Protein AF-A0A6A6CPH9-F1 (afdb_monomer_lite)

Sequence (268 aa):
MATCDICGQQVRHRSLKGHQTSQACKAAAERQYSPATESVEQCQVQVAHAVFDDYVSISAKLHDILDCVQLSGWLFATIQPWGRGQQSVDEWLFRRPAVQSYDIRKLKDLVFQALRKAASYPYSGWDQSLFDAIIVLAMSITFVDGWILTAAHQDVILRLACAHLCTRASTREEWIGRTPCDAFSHVIFKTVKESERWKCEQIMHQGIVMLRSSTYDYLAKLSKDFSETPSRSAIYHHANTLRAEEFAADYGYHVIRISEIAGSVDGS

Organism: NCBI:txid1080233

Radius of gyration: 27.19 Å; chains: 1; bounding box: 61×36×83 Å

Secondary structure (DSSP, 8-state):
-EE-TTT--EE-GGGHHHHHHSHHHHHHHHHH-S---TTTHHHHHHHHHHHHHHHHHHHHHHHHHHHHHHHHHHHHHHH-TTTTTPPPHHHHHTSPPPPPPHHHHHHHHHHHHHHHHHHHSTTGGG-HHHHHHHHHHHHHHHHHH-HHHHHTTHHHHHHHHHHHHHHHT--HHHHHHSPPPHHHHHHHHHHS-HHHHHHHHHHHHHHHHHHHHHHHHHHHTT-SSTTSPPPHHHHHHHHHH--HHHHHHHHHHHHHHHHHHHHPPPP-

Structure (mmCIF, N/CA/C/O backbone):
data_AF-A0A6A6CPH9-F1
#
_entry.id   AF-A0A6A6CPH9-F1
#
loop_
_atom_site.group_PDB
_atom_site.id
_atom_site.type_symbol
_atom_site.label_atom_id
_atom_site.label_alt_id
_atom_site.label_comp_id
_atom_site.label_asym_id
_atom_site.label_entity_id
_atom_site.label_seq_id
_atom_site.pdbx_PDB_ins_code
_atom_site.Cartn_x
_atom_site.Cartn_y
_atom_site.Cartn_z
_atom_site.occupancy
_atom_site.B_iso_or_equiv
_atom_site.auth_seq_id
_atom_site.auth_comp_id
_atom_site.auth_asym_id
_atom_site.auth_atom_id
_atom_site.pdbx_PDB_model_num
ATOM 1 N N . MET A 1 1 ? -32.414 -19.341 -59.813 1.00 62.97 1 MET A N 1
ATOM 2 C CA . MET A 1 1 ? -32.431 -18.296 -58.762 1.00 62.97 1 MET A CA 1
ATOM 3 C C . MET A 1 1 ? -31.345 -17.304 -59.148 1.00 62.97 1 MET A C 1
ATOM 5 O O . MET A 1 1 ? -30.335 -17.761 -59.660 1.00 62.97 1 MET A O 1
ATOM 9 N N . ALA A 1 2 ? -31.564 -16.003 -58.984 1.00 72.06 2 ALA A N 1
ATOM 10 C CA . ALA A 1 2 ? -30.584 -14.957 -59.272 1.00 72.06 2 ALA A CA 1
ATOM 11 C C . ALA A 1 2 ? -30.073 -14.370 -57.959 1.00 72.06 2 ALA A C 1
ATOM 13 O O . ALA A 1 2 ? -30.877 -14.096 -57.071 1.00 72.06 2 ALA A O 1
ATOM 14 N N . THR A 1 3 ? -28.773 -14.154 -57.834 1.00 76.75 3 THR A N 1
ATOM 15 C CA . THR A 1 3 ? -28.224 -13.376 -56.719 1.00 76.75 3 THR A CA 1
ATOM 16 C C . THR A 1 3 ? -28.415 -11.890 -57.018 1.00 76.75 3 THR A C 1
ATOM 18 O O . THR A 1 3 ? -28.282 -11.472 -58.164 1.00 76.75 3 THR A O 1
ATOM 21 N N . CYS A 1 4 ? -28.806 -11.098 -56.022 1.00 74.19 4 CYS A N 1
ATOM 22 C CA . CYS A 1 4 ? -28.888 -9.653 -56.166 1.00 74.19 4 CYS A CA 1
ATOM 23 C C . CYS A 1 4 ? -27.497 -9.042 -56.007 1.00 74.19 4 CYS A C 1
ATOM 25 O O . CYS A 1 4 ? -26.921 -9.107 -54.925 1.00 74.19 4 CYS A O 1
ATOM 27 N N . ASP A 1 5 ? -27.001 -8.391 -57.052 1.00 64.62 5 ASP A N 1
ATOM 28 C CA . ASP A 1 5 ? -25.639 -7.840 -57.087 1.00 64.62 5 ASP A CA 1
ATOM 29 C C . ASP A 1 5 ? -25.429 -6.624 -56.161 1.00 64.62 5 ASP A C 1
ATOM 31 O O . ASP A 1 5 ? -24.306 -6.167 -55.992 1.00 64.62 5 ASP A O 1
ATOM 35 N N . ILE A 1 6 ? -26.503 -6.102 -55.552 1.00 69.94 6 ILE A N 1
ATOM 36 C CA . ILE A 1 6 ? -26.480 -4.930 -54.659 1.00 69.94 6 ILE A CA 1
ATOM 37 C C . ILE A 1 6 ? -26.392 -5.333 -53.179 1.00 69.94 6 ILE A C 1
ATOM 39 O O . ILE A 1 6 ? -25.804 -4.614 -52.387 1.00 69.94 6 ILE A O 1
ATOM 43 N N . CYS A 1 7 ? -27.004 -6.453 -52.778 1.00 74.38 7 CYS A N 1
ATOM 44 C CA . CYS A 1 7 ? -27.056 -6.875 -51.368 1.00 74.38 7 CYS A CA 1
ATOM 45 C C . CYS A 1 7 ? -26.697 -8.354 -51.136 1.00 74.38 7 CYS A C 1
ATOM 47 O O . CYS A 1 7 ? -26.773 -8.842 -50.010 1.00 74.38 7 CYS A O 1
ATOM 49 N N . GLY A 1 8 ? -26.347 -9.095 -52.192 1.00 69.88 8 GLY A N 1
ATOM 50 C CA . GLY A 1 8 ? -25.873 -10.480 -52.133 1.00 69.88 8 GLY A CA 1
ATOM 51 C C . GLY A 1 8 ? -26.937 -11.556 -51.875 1.00 69.88 8 GLY A C 1
ATOM 52 O O . GLY A 1 8 ? -26.595 -12.735 -51.821 1.00 69.88 8 GLY A O 1
ATOM 53 N N . GLN A 1 9 ? -28.223 -11.213 -51.725 1.00 78.38 9 GLN A N 1
ATOM 54 C CA . GLN A 1 9 ? -29.278 -12.201 -51.440 1.00 78.38 9 GLN A CA 1
ATOM 55 C C . GLN A 1 9 ? -29.747 -12.962 -52.690 1.00 78.38 9 GLN A C 1
ATOM 57 O O . GLN A 1 9 ? -29.861 -12.390 -53.772 1.00 78.38 9 GLN A O 1
ATOM 62 N N . GLN A 1 10 ? -30.086 -14.249 -52.544 1.00 79.44 10 GLN A N 1
ATOM 63 C CA . GLN A 1 10 ? -30.672 -15.041 -53.631 1.00 79.44 10 GLN A CA 1
ATOM 64 C C . GLN A 1 10 ? -32.182 -14.811 -53.757 1.00 79.44 10 GLN A C 1
ATOM 66 O O . GLN A 1 10 ? -32.952 -15.034 -52.824 1.00 79.44 10 GLN A O 1
ATOM 71 N N . VAL A 1 11 ? -32.618 -14.415 -54.951 1.00 83.81 11 VAL A N 1
ATOM 72 C CA . VAL A 1 11 ? -34.001 -14.049 -55.272 1.00 83.81 11 VAL A CA 1
ATOM 73 C C . VAL A 1 11 ? -34.461 -14.764 -56.551 1.00 83.81 11 VAL A C 1
ATOM 75 O O . VAL A 1 11 ? -33.676 -15.152 -57.416 1.00 83.81 11 VAL A O 1
ATOM 78 N N . ARG A 1 12 ? -35.770 -14.975 -56.723 1.00 76.38 12 ARG A N 1
ATOM 79 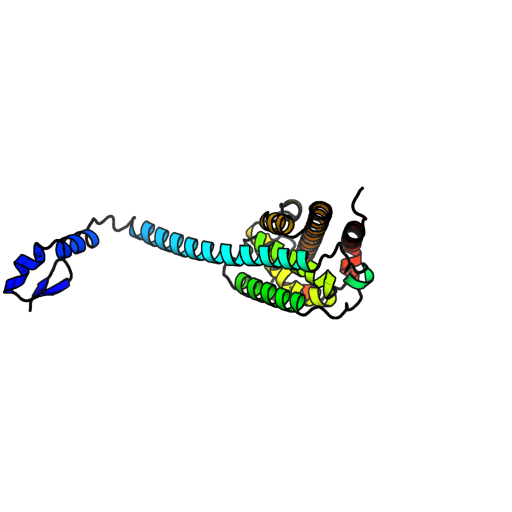C CA . ARG A 1 12 ? -36.318 -15.539 -57.973 1.00 76.38 12 ARG A CA 1
ATOM 80 C C . ARG A 1 12 ? -36.146 -14.530 -59.121 1.00 76.38 12 ARG A C 1
ATOM 82 O O . ARG A 1 12 ? -36.495 -13.368 -58.949 1.00 76.38 12 ARG A O 1
ATOM 89 N N . HIS A 1 13 ? -35.708 -14.973 -60.308 1.00 69.44 13 HIS A N 1
ATOM 90 C CA . HIS A 1 13 ? -35.389 -14.094 -61.457 1.00 69.44 13 HIS A CA 1
ATOM 91 C C . HIS A 1 13 ? -36.474 -13.055 -61.779 1.00 69.44 13 HIS A C 1
ATOM 93 O O . HIS A 1 13 ? -36.174 -11.880 -61.955 1.00 69.44 13 HIS A O 1
ATOM 99 N N . ARG A 1 14 ? -37.747 -13.465 -61.797 1.00 64.25 14 ARG A N 1
ATOM 100 C CA . ARG A 1 14 ? -38.877 -12.568 -62.102 1.00 64.25 14 ARG A CA 1
ATOM 101 C C . ARG A 1 14 ? -39.124 -11.471 -61.057 1.00 64.25 14 ARG A C 1
ATOM 103 O O . ARG A 1 14 ? -39.794 -10.493 -61.353 1.00 64.25 14 ARG A O 1
ATOM 110 N N . SER A 1 15 ? -38.606 -11.639 -59.842 1.00 75.12 15 SER A N 1
ATOM 111 C CA . SER A 1 15 ? -38.812 -10.732 -58.705 1.00 75.12 15 SER A CA 1
ATOM 112 C C . SER A 1 15 ? -37.605 -9.826 -58.439 1.00 75.12 15 SER A C 1
ATOM 114 O O . SER A 1 15 ? -37.690 -8.938 -57.595 1.00 75.12 15 SER A O 1
ATOM 116 N N . LEU A 1 16 ? -36.501 -10.020 -59.169 1.00 71.19 16 LEU A N 1
ATOM 117 C CA . LEU A 1 16 ? -35.236 -9.308 -58.976 1.00 71.19 16 LEU A CA 1
ATOM 118 C C . LEU A 1 16 ? -35.402 -7.788 -59.115 1.00 71.19 16 LEU A C 1
ATOM 120 O O . LEU A 1 16 ? -34.950 -7.028 -58.263 1.00 71.19 16 LEU A O 1
ATOM 124 N N . LYS A 1 17 ? -36.147 -7.355 -60.136 1.00 75.00 17 LYS A N 1
ATOM 125 C CA . LYS A 1 17 ? -36.361 -5.933 -60.427 1.00 75.00 17 LYS A CA 1
ATOM 126 C C . LYS A 1 17 ? -37.173 -5.221 -59.334 1.00 75.00 17 LYS A C 1
ATOM 128 O O . LYS A 1 17 ? -36.867 -4.089 -58.989 1.00 75.00 17 LYS A O 1
ATOM 133 N N . GLY A 1 18 ? -38.165 -5.902 -58.748 1.00 75.69 18 GLY A N 1
ATOM 134 C CA . GLY A 1 18 ? -38.955 -5.371 -57.628 1.00 75.69 18 GLY A CA 1
ATOM 135 C C . GLY A 1 18 ? -38.187 -5.370 -56.300 1.00 75.69 18 GLY A C 1
ATOM 136 O O . GLY A 1 18 ? -38.309 -4.438 -55.506 1.00 75.69 18 GLY A O 1
ATOM 137 N N . HIS A 1 19 ? -37.340 -6.380 -56.082 1.00 79.44 19 HIS A N 1
ATOM 138 C CA . HIS A 1 19 ? -36.457 -6.456 -54.917 1.00 79.44 19 HIS A CA 1
ATOM 139 C C . HIS A 1 19 ? -35.436 -5.304 -54.891 1.00 79.44 19 HIS A C 1
ATOM 141 O O . HIS A 1 19 ? -35.310 -4.640 -53.863 1.00 79.44 19 HIS A O 1
ATOM 147 N N . GLN A 1 20 ? -34.794 -4.998 -56.025 1.00 73.56 20 GLN A N 1
ATOM 148 C CA . GLN A 1 20 ? -33.814 -3.904 -56.156 1.00 73.56 20 GLN A CA 1
ATOM 149 C C . GLN A 1 20 ? -34.408 -2.513 -55.880 1.00 73.56 20 GLN A C 1
ATOM 151 O O . GLN A 1 20 ? -33.708 -1.596 -55.458 1.00 73.56 20 GLN A O 1
ATOM 156 N N . THR A 1 21 ? -35.715 -2.341 -56.077 1.00 73.81 21 THR A N 1
ATOM 157 C CA . THR A 1 21 ? -36.399 -1.075 -55.780 1.00 73.81 21 THR A CA 1
ATOM 158 C C . THR A 1 21 ? -36.857 -0.938 -54.327 1.00 73.81 21 THR A C 1
ATOM 160 O O . THR A 1 21 ? -37.214 0.170 -53.922 1.00 73.81 21 THR A O 1
ATOM 163 N N . SER A 1 22 ? -36.835 -2.025 -53.545 1.00 79.44 22 SER A N 1
ATOM 164 C CA . SER A 1 22 ? -37.257 -2.016 -52.139 1.00 79.44 22 SER A CA 1
ATOM 165 C C . SER A 1 22 ? -36.301 -1.210 -51.251 1.00 79.44 22 SER A C 1
ATOM 167 O O . SER A 1 22 ? -35.094 -1.164 -51.493 1.00 79.44 22 SER A O 1
ATOM 169 N N . GLN A 1 23 ? -36.832 -0.597 -50.188 1.00 73.56 23 GLN A N 1
ATOM 170 C CA . GLN A 1 23 ? -36.024 0.184 -49.242 1.00 73.56 23 GLN A CA 1
ATOM 171 C C . GLN A 1 23 ? -34.955 -0.662 -48.536 1.00 73.56 23 GLN A C 1
ATOM 173 O O . GLN A 1 23 ? -33.858 -0.173 -48.292 1.00 73.56 23 GLN A O 1
ATOM 178 N N . ALA A 1 24 ? -35.226 -1.945 -48.285 1.00 73.69 24 ALA A N 1
ATOM 179 C CA . ALA A 1 24 ? -34.265 -2.853 -47.663 1.00 73.69 24 ALA A CA 1
ATOM 180 C C . ALA A 1 24 ? -33.036 -3.129 -48.554 1.00 73.69 24 ALA A C 1
ATOM 182 O O . ALA A 1 24 ? -31.920 -3.196 -48.048 1.00 73.69 24 ALA A O 1
ATOM 183 N N . CYS A 1 25 ? -33.219 -3.250 -49.876 1.00 75.06 25 CYS A N 1
ATOM 184 C CA . CYS A 1 25 ? -32.106 -3.452 -50.812 1.00 75.06 25 CYS A CA 1
ATOM 185 C C . CYS A 1 25 ? -31.275 -2.165 -50.987 1.00 75.06 25 CYS A C 1
ATOM 187 O O . CYS A 1 25 ? -30.049 -2.218 -51.003 1.00 75.06 25 CYS A O 1
ATOM 189 N N . LYS A 1 26 ? -31.928 -0.995 -51.015 1.00 71.44 26 LYS A N 1
ATOM 190 C CA . LYS A 1 26 ? -31.250 0.310 -51.113 1.00 71.44 26 LYS A CA 1
ATOM 191 C C . LYS A 1 26 ? -30.459 0.678 -49.850 1.00 71.44 26 LYS A C 1
ATOM 193 O O . LYS A 1 26 ? -29.331 1.138 -49.967 1.00 71.44 26 LYS A O 1
ATOM 198 N N . ALA A 1 27 ? -30.987 0.383 -48.660 1.00 69.44 27 ALA A N 1
ATOM 199 C CA . ALA A 1 27 ? -30.270 0.596 -47.398 1.00 69.44 27 ALA A CA 1
ATOM 200 C C . ALA A 1 27 ? -29.052 -0.335 -47.232 1.00 69.44 27 ALA A C 1
ATOM 202 O O . ALA A 1 27 ? -28.094 0.010 -46.543 1.00 69.44 27 ALA A O 1
ATOM 203 N N . ALA A 1 28 ? -29.067 -1.516 -47.863 1.00 64.81 28 ALA A N 1
ATOM 204 C CA . ALA A 1 28 ? -27.898 -2.394 -47.923 1.00 64.81 28 ALA A CA 1
ATOM 205 C C . ALA A 1 28 ? -26.811 -1.842 -48.867 1.00 64.81 28 ALA A C 1
ATOM 207 O O . ALA A 1 28 ? -25.628 -1.980 -48.567 1.00 64.81 28 ALA A O 1
ATOM 208 N N . ALA A 1 29 ? -27.210 -1.155 -49.944 1.00 60.56 29 ALA A N 1
ATOM 209 C CA . ALA A 1 29 ? -26.301 -0.509 -50.893 1.00 60.56 29 ALA A CA 1
ATOM 210 C C . ALA A 1 29 ? -25.539 0.676 -50.270 1.00 60.56 29 ALA A C 1
ATOM 212 O O . ALA A 1 29 ? -24.333 0.806 -50.460 1.00 60.56 29 ALA A O 1
ATOM 213 N N . GLU A 1 30 ? -26.221 1.501 -49.467 1.00 54.81 30 GLU A N 1
ATOM 214 C CA . GLU A 1 30 ? -25.617 2.655 -48.776 1.00 54.81 30 GLU A CA 1
ATOM 215 C C . GLU A 1 30 ? -24.611 2.247 -47.688 1.00 54.81 30 GLU A C 1
ATOM 217 O O . GLU A 1 30 ? -23.719 3.021 -47.352 1.00 54.81 30 GLU A O 1
ATOM 222 N N . ARG A 1 31 ? -24.700 1.012 -47.169 1.00 54.59 31 ARG A N 1
ATOM 223 C CA . ARG A 1 31 ? -23.690 0.448 -46.256 1.00 54.59 31 ARG A CA 1
ATOM 224 C C . ARG A 1 31 ? -22.480 -0.146 -46.974 1.00 54.59 31 ARG A C 1
ATOM 226 O O . ARG A 1 31 ? -21.468 -0.370 -46.320 1.00 54.59 31 ARG A O 1
ATOM 233 N N . GLN A 1 32 ? -22.587 -0.444 -48.270 1.00 52.84 32 GLN A N 1
ATOM 234 C CA . GLN A 1 32 ? -21.516 -1.095 -49.031 1.00 52.84 32 GLN A CA 1
ATOM 235 C C . GLN A 1 32 ? -20.668 -0.128 -49.858 1.00 52.84 32 GLN A C 1
ATOM 237 O O . GLN A 1 32 ? -19.528 -0.475 -50.147 1.00 52.84 32 GLN A O 1
ATOM 242 N N . TYR A 1 33 ? -21.151 1.072 -50.201 1.00 44.59 33 TYR A N 1
ATOM 243 C CA . TYR A 1 33 ? -20.360 2.018 -50.993 1.00 44.59 33 TYR A CA 1
ATOM 244 C C . TYR A 1 33 ? -20.633 3.488 -50.652 1.00 44.59 33 TYR A C 1
ATOM 246 O O . TYR A 1 33 ? -21.586 4.093 -51.137 1.00 44.59 33 TYR A O 1
ATOM 254 N N . SER A 1 34 ? -19.710 4.085 -49.899 1.00 35.56 34 SER A N 1
ATOM 255 C CA . SER A 1 34 ? -19.240 5.458 -50.118 1.00 35.56 34 SER A CA 1
ATOM 256 C C . SER A 1 34 ? -17.837 5.588 -49.501 1.00 35.56 34 SER A C 1
ATOM 258 O O . SER A 1 34 ? -17.610 5.018 -48.438 1.00 35.56 34 SER A O 1
ATOM 260 N N . PRO A 1 35 ? -16.891 6.291 -50.142 1.00 39.59 35 PRO A N 1
ATOM 261 C CA . PRO A 1 35 ? -16.102 5.785 -51.264 1.00 39.59 35 PRO A CA 1
ATOM 262 C C . PRO A 1 35 ? -14.594 5.728 -50.953 1.00 39.59 35 PRO A C 1
ATOM 264 O O . PRO A 1 35 ? -14.113 6.273 -49.971 1.00 39.59 35 PRO A O 1
ATOM 267 N N . ALA A 1 36 ? -13.850 5.069 -51.840 1.00 37.34 36 ALA A N 1
ATOM 268 C CA . ALA A 1 36 ? -12.411 4.861 -51.785 1.00 37.34 36 ALA A CA 1
ATOM 269 C C . ALA A 1 36 ? -11.572 6.134 -51.523 1.00 37.34 36 ALA A C 1
ATOM 271 O O . ALA A 1 36 ? -11.289 6.913 -52.434 1.00 37.34 36 ALA A O 1
ATOM 272 N N . THR A 1 37 ? -11.067 6.238 -50.292 1.00 38.41 37 THR A N 1
ATOM 273 C CA . THR A 1 37 ? -9.820 6.925 -49.904 1.00 38.41 37 THR A CA 1
ATOM 274 C C . THR A 1 37 ? -8.843 5.873 -49.345 1.00 38.41 37 THR A C 1
ATOM 276 O O . THR A 1 37 ? -8.389 5.908 -48.201 1.00 38.41 37 THR A O 1
ATOM 279 N N . GLU A 1 38 ? -8.567 4.852 -50.160 1.00 37.66 38 GLU A N 1
ATOM 280 C CA . GLU A 1 38 ? -8.042 3.526 -49.772 1.00 37.66 38 GLU A CA 1
ATOM 281 C C . GLU A 1 38 ? -6.557 3.447 -49.351 1.00 37.66 38 GLU A C 1
ATOM 283 O O . GLU A 1 38 ? -5.968 2.372 -49.337 1.00 37.66 38 GLU A O 1
ATOM 288 N N . SER A 1 39 ? -5.934 4.542 -48.913 1.00 37.50 39 SER A N 1
ATOM 289 C CA . SER A 1 39 ? -4.637 4.460 -48.213 1.00 37.50 39 SER A CA 1
ATOM 290 C C . SER A 1 39 ? -4.520 5.328 -46.960 1.00 37.50 39 SER A C 1
ATOM 292 O O . SER A 1 39 ? -3.514 5.244 -46.258 1.00 37.50 39 SER A O 1
ATOM 294 N N . VAL A 1 40 ? -5.558 6.101 -46.618 1.00 37.47 40 VAL A N 1
ATOM 295 C CA . VAL A 1 40 ? -5.572 6.935 -45.403 1.00 37.47 40 VAL A CA 1
ATOM 296 C C . VAL A 1 40 ? -6.694 6.510 -44.449 1.00 37.47 40 VAL A C 1
ATOM 298 O O . VAL A 1 40 ? -6.468 6.463 -43.241 1.00 37.47 40 VAL A O 1
ATOM 301 N N . GLU A 1 41 ? -7.852 6.065 -44.953 1.00 35.19 41 GLU A N 1
ATOM 302 C CA . GLU A 1 41 ? -8.965 5.616 -44.097 1.00 35.19 41 GLU A CA 1
ATOM 303 C C . GLU A 1 41 ? -8.797 4.199 -43.539 1.00 35.19 41 GLU A C 1
ATOM 305 O O . GLU A 1 41 ? -9.238 3.950 -42.427 1.00 35.19 41 GLU A O 1
ATOM 310 N N . GLN A 1 42 ? -8.097 3.274 -44.211 1.00 34.03 42 GLN A N 1
ATOM 311 C CA . GLN A 1 42 ? -7.753 1.985 -43.580 1.00 34.03 42 GLN A CA 1
ATOM 312 C C . GLN A 1 42 ? -6.776 2.170 -42.414 1.00 34.03 42 GLN A C 1
ATOM 314 O O . GLN A 1 42 ? -6.888 1.468 -41.412 1.00 34.03 42 GLN A O 1
ATOM 319 N N . CYS A 1 43 ? -5.898 3.175 -42.497 1.00 33.44 43 CYS A N 1
ATOM 320 C CA . CYS A 1 43 ? -5.069 3.588 -41.373 1.00 33.44 43 CYS A CA 1
ATOM 321 C C . CYS A 1 43 ? -5.941 4.230 -40.280 1.00 33.44 43 CYS A C 1
ATOM 323 O O . CYS A 1 43 ? -5.813 3.868 -39.122 1.00 33.44 43 CYS A O 1
ATOM 325 N N . GLN A 1 44 ? -6.913 5.086 -40.620 1.00 32.22 44 GLN A N 1
ATOM 326 C CA . GLN A 1 44 ? -7.787 5.728 -39.626 1.00 32.22 44 GLN A CA 1
ATOM 327 C C . GLN A 1 44 ? -8.870 4.819 -39.021 1.00 32.22 44 GLN A C 1
ATOM 329 O O . GLN A 1 44 ? -9.238 5.050 -37.880 1.00 32.22 44 GLN A O 1
ATOM 334 N N . VAL A 1 45 ? -9.358 3.781 -39.708 1.00 37.28 45 VAL A N 1
ATOM 335 C CA . VAL A 1 45 ? -10.364 2.824 -39.199 1.00 37.28 45 VAL A CA 1
ATOM 336 C C . VAL A 1 45 ? -9.709 1.672 -38.440 1.00 37.28 45 VAL A C 1
ATOM 338 O O . VAL A 1 45 ? -10.299 1.191 -37.476 1.00 37.28 45 VAL A O 1
ATOM 341 N N . GLN A 1 46 ? -8.486 1.258 -38.798 1.00 36.16 46 GLN A N 1
ATOM 342 C CA . GLN A 1 46 ? -7.676 0.398 -37.926 1.00 36.16 46 GLN A CA 1
ATOM 343 C C . GLN A 1 46 ? -7.165 1.168 -36.714 1.00 36.16 46 GLN A C 1
ATOM 345 O O . GLN A 1 46 ? -7.179 0.613 -35.627 1.00 36.16 46 GLN A O 1
ATOM 350 N N . VAL A 1 47 ? -6.800 2.447 -36.856 1.00 39.50 47 VAL A N 1
ATOM 351 C CA . VAL A 1 47 ? -6.514 3.315 -35.707 1.00 39.50 47 VAL A CA 1
ATOM 352 C C . VAL A 1 47 ? -7.788 3.573 -34.909 1.00 39.50 47 VAL A C 1
ATOM 354 O O . VAL A 1 47 ? -7.712 3.535 -33.701 1.00 39.50 47 VAL A O 1
ATOM 357 N N . ALA A 1 48 ? -8.970 3.740 -35.508 1.00 36.22 48 ALA A N 1
ATOM 358 C CA . ALA A 1 48 ? -10.212 3.945 -34.759 1.00 36.22 48 ALA A CA 1
ATOM 359 C C . ALA A 1 48 ? -10.723 2.666 -34.088 1.00 36.22 48 ALA A C 1
ATOM 361 O O . ALA A 1 48 ? -11.223 2.766 -32.980 1.00 36.22 48 ALA A O 1
ATOM 362 N N . HIS A 1 49 ? -10.574 1.479 -34.689 1.00 34.19 49 HIS A N 1
ATOM 363 C CA . HIS A 1 49 ? -10.870 0.206 -34.018 1.00 34.19 49 HIS A CA 1
ATOM 364 C C . HIS A 1 49 ? -9.796 -0.166 -33.001 1.00 34.19 49 HIS A C 1
ATOM 366 O O . HIS A 1 49 ? -10.160 -0.633 -31.941 1.00 34.19 49 HIS A O 1
ATOM 372 N N . ALA A 1 50 ? -8.510 0.097 -33.246 1.00 39.09 50 ALA A N 1
ATOM 373 C CA . ALA A 1 50 ? -7.472 -0.073 -32.231 1.00 39.09 50 ALA A CA 1
ATOM 374 C C . ALA A 1 50 ? -7.656 0.925 -31.086 1.00 39.09 50 ALA A C 1
ATOM 376 O O . ALA A 1 50 ? -7.537 0.533 -29.943 1.00 39.09 50 ALA A O 1
ATOM 377 N N . VAL A 1 51 ? -8.035 2.176 -31.364 1.00 39.41 51 VAL A N 1
ATOM 378 C CA . VAL A 1 51 ? -8.362 3.197 -30.356 1.00 39.41 51 VAL A CA 1
ATOM 379 C C . VAL A 1 51 ? -9.685 2.884 -29.668 1.00 39.41 51 VAL A C 1
ATOM 381 O O . VAL A 1 51 ? -9.803 3.184 -28.493 1.00 39.41 51 VAL A O 1
ATOM 384 N N . PHE A 1 52 ? -10.671 2.279 -30.333 1.00 33.19 52 PHE A N 1
ATOM 385 C CA . PHE A 1 52 ? -11.947 1.888 -29.726 1.00 33.19 52 PHE A CA 1
ATOM 386 C C . PHE A 1 52 ? -11.825 0.590 -28.925 1.00 33.19 52 PHE A C 1
ATOM 388 O O . PHE A 1 52 ? -12.347 0.526 -27.822 1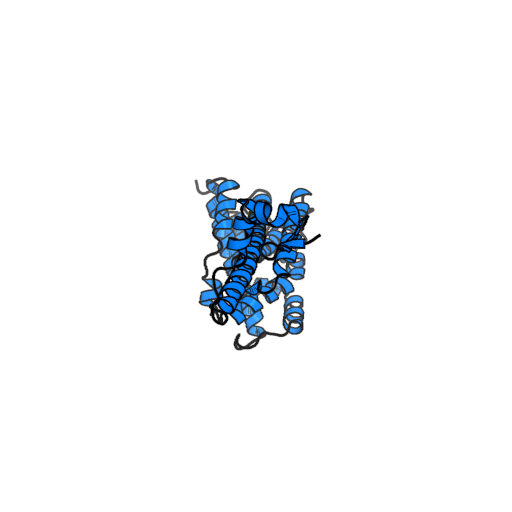.00 33.19 52 PHE A O 1
ATOM 395 N N . ASP A 1 53 ? -11.088 -0.405 -29.411 1.00 40.66 53 ASP A N 1
ATOM 396 C CA . ASP A 1 53 ? -10.728 -1.608 -28.663 1.00 40.66 53 ASP A CA 1
ATOM 397 C C . ASP A 1 53 ? -9.789 -1.247 -27.515 1.00 40.66 53 ASP A C 1
ATOM 399 O O . ASP A 1 53 ? -10.005 -1.728 -26.410 1.00 40.66 53 ASP A O 1
ATOM 403 N N . ASP A 1 54 ? -8.834 -0.331 -27.706 1.00 39.41 54 ASP A N 1
ATOM 404 C CA . ASP A 1 54 ? -8.045 0.249 -26.619 1.00 39.41 54 ASP A CA 1
ATOM 405 C C . ASP A 1 54 ? -8.933 1.056 -25.683 1.00 39.41 54 ASP A C 1
ATOM 407 O O . ASP A 1 54 ? -8.748 0.940 -24.489 1.00 39.41 54 ASP A O 1
ATOM 411 N N . TYR A 1 55 ? -9.931 1.807 -26.148 1.00 33.31 55 TYR A N 1
ATOM 412 C CA . TYR A 1 55 ? -10.830 2.593 -25.296 1.00 33.31 55 TYR A CA 1
ATOM 413 C C . TYR A 1 55 ? -11.810 1.718 -24.507 1.00 33.31 55 TYR A C 1
ATOM 415 O O . TYR A 1 55 ? -12.048 1.983 -23.334 1.00 33.31 55 TYR A O 1
ATOM 423 N N . VAL A 1 56 ? -12.347 0.648 -25.096 1.00 37.66 56 VAL A N 1
ATOM 424 C CA . VAL A 1 56 ? -13.209 -0.347 -24.436 1.00 37.66 56 VAL A CA 1
ATOM 425 C C . VAL A 1 56 ? -12.380 -1.211 -23.484 1.00 37.66 56 VAL A C 1
ATOM 427 O O . VAL A 1 56 ? -12.801 -1.470 -22.358 1.00 37.66 56 VAL A O 1
ATOM 430 N N . SER A 1 57 ? -11.160 -1.575 -23.883 1.00 49.50 57 SER A N 1
ATOM 431 C CA . SER A 1 57 ? -10.148 -2.213 -23.037 1.00 49.50 57 SER A CA 1
ATOM 432 C C . SER A 1 57 ? -9.753 -1.297 -21.880 1.00 49.50 57 SER A C 1
ATOM 434 O O . SER A 1 57 ? -9.760 -1.736 -20.740 1.00 49.50 57 SER A O 1
ATOM 436 N N . ILE A 1 58 ? -9.495 -0.011 -22.128 1.00 42.22 58 ILE A N 1
ATOM 437 C CA . ILE A 1 58 ? -9.196 1.027 -21.132 1.00 42.22 58 ILE A CA 1
ATOM 438 C C . ILE A 1 58 ? -10.409 1.261 -20.235 1.00 42.22 58 ILE A C 1
ATOM 440 O O . ILE A 1 58 ? -10.223 1.385 -19.039 1.00 42.22 58 ILE A O 1
ATOM 444 N N . SER A 1 59 ? -11.640 1.258 -20.743 1.00 44.28 59 SER A N 1
ATOM 445 C CA . SER A 1 59 ? -12.858 1.455 -19.946 1.00 44.28 59 SER A CA 1
ATOM 446 C C . SER A 1 59 ? -13.130 0.272 -19.012 1.00 44.28 59 SER A C 1
ATOM 448 O O . SER A 1 59 ? -13.387 0.477 -17.827 1.00 44.28 59 SER A O 1
ATOM 450 N N . ALA A 1 60 ? -12.983 -0.965 -19.497 1.00 52.56 60 ALA A N 1
ATOM 451 C CA . ALA A 1 60 ? -13.063 -2.162 -18.660 1.00 52.56 60 ALA A CA 1
ATOM 452 C C . ALA A 1 60 ? -11.899 -2.239 -17.649 1.00 52.56 60 ALA A C 1
ATOM 454 O O . ALA A 1 60 ? -12.114 -2.590 -16.490 1.00 52.56 60 ALA A O 1
ATOM 455 N N . LYS A 1 61 ? -10.681 -1.847 -18.057 1.00 54.22 61 LYS A N 1
ATOM 456 C CA . LYS A 1 61 ? -9.501 -1.733 -17.179 1.00 54.22 61 LYS A CA 1
ATOM 457 C C . LYS A 1 61 ? -9.689 -0.662 -16.108 1.00 54.22 61 LYS A C 1
ATOM 459 O O . LYS A 1 61 ? -9.373 -0.911 -14.954 1.00 54.22 61 LYS A O 1
ATOM 464 N N . LEU A 1 62 ? -10.205 0.510 -16.476 1.00 53.91 62 LEU A N 1
ATOM 465 C CA . LEU A 1 62 ? -10.501 1.611 -15.563 1.00 53.91 62 LEU A CA 1
ATOM 466 C C . LEU A 1 62 ? -11.551 1.174 -14.549 1.00 53.91 62 LEU A C 1
ATOM 468 O O . LEU A 1 62 ? -11.392 1.486 -13.378 1.00 53.91 62 LEU A O 1
ATOM 472 N N . HIS A 1 63 ? -12.569 0.412 -14.963 1.00 61.50 63 HIS A N 1
ATOM 473 C CA . HIS A 1 63 ? -13.520 -0.187 -14.031 1.00 61.50 63 HIS A CA 1
ATOM 474 C C . HIS A 1 63 ? -12.841 -1.149 -13.054 1.00 61.50 63 HIS A C 1
ATOM 476 O O . HIS A 1 63 ? -12.967 -0.946 -11.855 1.00 61.50 63 HIS A O 1
ATOM 482 N N . ASP A 1 64 ? -12.052 -2.116 -13.531 1.00 63.31 64 ASP A N 1
ATOM 483 C CA . ASP A 1 64 ? -11.341 -3.059 -12.652 1.00 63.31 64 ASP A CA 1
ATOM 484 C C . ASP A 1 64 ? -10.357 -2.336 -11.694 1.00 63.31 64 ASP A C 1
ATOM 486 O O . ASP A 1 64 ? -10.206 -2.730 -10.537 1.00 63.31 64 ASP A O 1
ATOM 490 N N . ILE A 1 65 ? -9.686 -1.269 -12.148 1.00 60.56 65 ILE A N 1
ATOM 491 C CA . ILE A 1 65 ? -8.753 -0.467 -11.335 1.00 60.56 65 ILE A CA 1
ATOM 492 C C . ILE A 1 65 ? -9.506 0.393 -10.317 1.00 60.56 65 ILE A C 1
ATOM 494 O O . ILE A 1 65 ? -9.120 0.426 -9.148 1.00 60.56 65 ILE A O 1
ATOM 498 N N . LEU A 1 66 ? -10.589 1.059 -10.726 1.00 67.06 66 LEU A N 1
ATOM 499 C CA . LEU A 1 66 ? -11.464 1.803 -9.819 1.00 67.06 66 LEU A CA 1
ATOM 500 C C . LEU A 1 66 ? -12.090 0.868 -8.784 1.00 67.06 66 LEU A C 1
ATOM 502 O O . LEU A 1 66 ? -12.147 1.235 -7.613 1.00 67.06 66 LEU A O 1
ATOM 506 N N . ASP A 1 67 ? -12.474 -0.345 -9.179 1.00 71.75 67 ASP A N 1
ATOM 507 C CA . ASP A 1 67 ? -12.965 -1.381 -8.277 1.00 71.75 67 ASP A CA 1
ATOM 508 C C . ASP A 1 67 ? -11.868 -1.795 -7.288 1.00 71.75 67 ASP A C 1
ATOM 510 O O . ASP A 1 67 ? -12.135 -1.864 -6.092 1.00 71.75 67 ASP A O 1
ATOM 514 N N . CYS A 1 68 ? -10.615 -1.987 -7.725 1.00 75.19 68 CYS A N 1
ATOM 515 C CA . CYS A 1 68 ? -9.491 -2.260 -6.815 1.00 75.19 68 CYS A CA 1
ATOM 516 C C . CYS A 1 68 ? -9.284 -1.128 -5.800 1.00 75.19 68 CYS A C 1
ATOM 518 O O . CYS A 1 68 ? -9.148 -1.387 -4.605 1.00 75.19 68 CYS A O 1
ATOM 520 N N . VAL A 1 69 ? -9.276 0.124 -6.263 1.00 77.50 69 VAL A N 1
ATOM 521 C CA . VAL A 1 69 ? -9.107 1.308 -5.410 1.00 77.50 69 VAL A CA 1
ATOM 522 C C . VAL A 1 69 ? -10.248 1.414 -4.404 1.00 77.50 69 VAL A C 1
ATOM 524 O O . VAL A 1 69 ? -10.013 1.564 -3.204 1.00 77.50 69 VAL A O 1
ATOM 527 N N . GLN A 1 70 ? -11.488 1.274 -4.873 1.00 81.62 70 GLN A N 1
ATOM 528 C CA . GLN A 1 70 ? -12.659 1.316 -4.014 1.00 81.62 70 GLN A CA 1
ATOM 529 C C . GLN A 1 70 ? -12.625 0.175 -2.998 1.00 81.62 70 GLN A C 1
ATOM 531 O O . GLN A 1 70 ? -12.763 0.440 -1.807 1.00 81.62 70 GLN A O 1
ATOM 536 N N . LEU A 1 71 ? -12.402 -1.071 -3.428 1.00 82.31 71 LEU A N 1
ATOM 537 C CA . LEU A 1 71 ? -12.347 -2.246 -2.553 1.00 82.31 71 LEU A CA 1
ATOM 538 C C . LEU A 1 71 ? -11.233 -2.131 -1.502 1.00 82.31 71 LEU A C 1
ATOM 540 O O . LEU A 1 71 ? -11.476 -2.455 -0.340 1.00 82.31 71 LEU A O 1
ATOM 544 N N . SER A 1 72 ? -10.050 -1.619 -1.863 1.00 83.25 72 SER A N 1
ATOM 545 C CA . SER A 1 72 ? -8.981 -1.327 -0.898 1.00 83.25 72 SER A CA 1
ATOM 546 C C . SER A 1 72 ? -9.401 -0.245 0.105 1.00 83.25 72 SER A C 1
ATOM 548 O O . SER A 1 72 ? -9.130 -0.379 1.297 1.00 83.25 72 SER A O 1
ATOM 550 N N . GLY A 1 73 ? -10.116 0.794 -0.341 1.00 86.38 73 GLY A N 1
ATOM 551 C CA . GLY A 1 73 ? -10.682 1.819 0.542 1.00 86.38 73 GLY A CA 1
ATOM 552 C C . GLY A 1 73 ? -11.746 1.259 1.492 1.00 86.38 73 GLY A C 1
ATOM 553 O O . GLY A 1 73 ? -11.740 1.573 2.681 1.00 86.38 73 GLY A O 1
ATOM 554 N N . TRP A 1 74 ? -12.620 0.378 0.998 1.00 86.19 74 TRP A N 1
ATOM 555 C CA . TRP A 1 74 ? -13.629 -0.313 1.805 1.00 86.19 74 TRP A CA 1
ATOM 556 C C . TRP A 1 74 ? -12.979 -1.237 2.829 1.00 86.19 74 TRP A C 1
ATOM 558 O O . TRP A 1 74 ? -13.425 -1.280 3.974 1.00 86.19 74 TRP A O 1
ATOM 568 N N . LEU A 1 75 ? -11.913 -1.946 2.450 1.00 85.56 75 LEU A N 1
ATOM 569 C CA . LEU A 1 75 ? -11.150 -2.790 3.364 1.00 85.56 75 LEU A CA 1
ATOM 570 C C . LEU A 1 75 ? -10.549 -1.957 4.495 1.00 85.56 75 LEU A C 1
ATOM 572 O O . LEU A 1 75 ? -10.764 -2.274 5.663 1.00 85.56 75 LEU A O 1
ATOM 576 N N . PHE A 1 76 ? -9.884 -0.855 4.155 1.00 86.69 76 PHE A N 1
ATOM 577 C CA . PHE A 1 76 ? -9.317 0.070 5.131 1.00 86.69 76 PHE A CA 1
ATOM 578 C C . PHE A 1 76 ? -10.389 0.635 6.084 1.00 86.69 76 PHE A C 1
ATOM 580 O O . PHE A 1 76 ? -10.214 0.601 7.303 1.00 86.69 76 PHE A O 1
ATOM 587 N N . ALA A 1 77 ? -11.538 1.062 5.546 1.00 85.75 77 ALA A N 1
ATOM 588 C CA . ALA A 1 77 ? -12.670 1.556 6.331 1.00 85.75 77 ALA A CA 1
ATOM 589 C C . ALA A 1 77 ? -13.331 0.487 7.212 1.00 85.75 77 ALA A C 1
ATOM 591 O O . ALA A 1 77 ? -13.832 0.803 8.287 1.00 85.75 77 ALA A O 1
ATOM 592 N N . THR A 1 78 ? -13.324 -0.773 6.777 1.00 84.31 78 THR A N 1
ATOM 593 C CA . THR A 1 78 ? -13.886 -1.898 7.538 1.00 84.31 78 THR A CA 1
ATOM 594 C C . THR A 1 78 ? -12.973 -2.305 8.692 1.00 84.31 78 THR A C 1
ATOM 596 O O . THR A 1 78 ? -13.458 -2.666 9.760 1.00 84.31 78 THR A O 1
ATOM 599 N N . ILE A 1 79 ? -11.654 -2.241 8.490 1.00 80.25 79 ILE A N 1
ATOM 600 C CA . ILE A 1 79 ? -10.656 -2.581 9.513 1.00 80.25 79 ILE A CA 1
ATOM 601 C C . ILE A 1 79 ? -10.606 -1.521 10.616 1.00 80.25 79 ILE A C 1
ATOM 603 O O . ILE A 1 79 ? -10.388 -1.869 11.773 1.00 80.25 79 ILE A O 1
ATOM 607 N N . GLN A 1 80 ? -10.814 -0.247 10.262 1.00 83.06 80 GLN A N 1
ATOM 608 C CA . GLN A 1 80 ? -10.742 0.891 11.184 1.00 83.06 80 GLN A CA 1
ATOM 609 C C . GLN A 1 80 ? -9.441 0.899 12.009 1.00 83.06 80 GLN A C 1
ATOM 611 O O . GLN A 1 80 ? -9.496 0.816 13.240 1.00 83.06 80 GLN A O 1
ATOM 616 N N . PRO A 1 81 ? -8.255 1.017 11.374 1.00 77.38 81 PRO A N 1
ATOM 617 C CA . PRO A 1 81 ? -6.980 1.036 12.095 1.00 77.38 81 PRO A CA 1
ATOM 618 C C . PRO A 1 81 ? -6.858 2.166 13.136 1.00 77.38 81 PRO A C 1
ATOM 620 O O . PRO A 1 81 ? -5.995 2.080 14.000 1.00 77.38 81 PRO A O 1
ATOM 623 N N . TRP A 1 82 ? -7.726 3.186 13.088 1.00 81.31 82 TRP A N 1
ATOM 624 C CA . TRP A 1 82 ? -7.846 4.291 14.057 1.00 81.31 82 TRP A CA 1
ATOM 625 C C . TRP A 1 82 ? -8.896 4.074 15.166 1.00 81.31 82 TRP A C 1
ATOM 627 O O . TRP A 1 82 ? -9.244 5.012 15.883 1.00 81.31 82 TRP A O 1
ATOM 637 N N . GLY A 1 83 ? -9.495 2.884 15.249 1.00 73.00 83 GLY A N 1
ATOM 638 C CA . GLY A 1 83 ? -10.657 2.603 16.095 1.00 73.00 83 GLY A CA 1
ATOM 639 C C . GLY A 1 83 ? -10.431 1.489 17.119 1.00 73.00 83 GLY A C 1
ATOM 640 O O . GLY A 1 83 ? -9.315 1.185 17.527 1.00 73.00 83 GLY A O 1
ATOM 641 N N . ARG A 1 84 ? -11.523 0.826 17.528 1.00 58.53 84 ARG A N 1
ATOM 642 C CA . ARG A 1 84 ? -11.540 -0.211 18.589 1.00 58.53 84 ARG A CA 1
ATOM 643 C C . ARG A 1 84 ? -10.661 -1.446 18.320 1.00 58.53 84 ARG A C 1
ATOM 645 O O . ARG A 1 84 ? -10.517 -2.271 19.216 1.00 58.53 84 ARG A O 1
ATOM 652 N N . GLY A 1 85 ? -10.117 -1.589 17.113 1.00 59.22 85 GLY A N 1
ATOM 653 C CA . GLY A 1 85 ? -9.213 -2.667 16.709 1.00 59.22 85 GLY A CA 1
ATOM 654 C C . GLY A 1 85 ? -7.749 -2.245 16.575 1.00 59.22 85 GLY A C 1
ATOM 655 O O . GLY A 1 85 ? -6.975 -3.001 15.992 1.00 59.22 85 GLY A O 1
ATOM 656 N N . GLN A 1 86 ? -7.369 -1.055 17.057 1.00 68.06 86 GLN A N 1
ATOM 657 C CA . GLN A 1 86 ? -5.994 -0.572 16.964 1.00 68.06 86 GLN A CA 1
ATOM 658 C C . GLN A 1 86 ? -5.030 -1.531 17.672 1.00 68.06 86 GLN A C 1
ATOM 660 O O . GLN A 1 86 ? -5.205 -1.859 18.846 1.00 68.06 86 GLN A O 1
ATOM 665 N N . GLN A 1 87 ? -3.997 -1.948 16.947 1.00 71.25 87 GLN A N 1
ATOM 666 C CA . GLN A 1 87 ? -2.883 -2.710 17.500 1.00 71.25 87 GLN A CA 1
ATOM 667 C C . GLN A 1 87 ? -1.683 -1.783 17.707 1.00 71.25 87 GLN A C 1
ATOM 669 O O . GLN A 1 87 ? -1.565 -0.734 17.068 1.00 71.25 87 GLN A O 1
ATOM 674 N N . SER A 1 88 ? -0.794 -2.171 18.611 1.00 77.00 88 SER A N 1
ATOM 675 C CA . SER A 1 88 ? 0.474 -1.480 18.847 1.00 77.00 88 SER A CA 1
ATOM 676 C C . SER A 1 88 ? 1.457 -1.659 17.682 1.00 77.00 88 SER A C 1
ATOM 678 O O . SER A 1 88 ? 1.365 -2.610 16.906 1.00 77.00 88 SER A O 1
ATOM 680 N N . VAL A 1 89 ? 2.459 -0.778 17.592 1.00 79.38 89 VAL A N 1
ATOM 681 C CA . VAL A 1 89 ? 3.544 -0.883 16.594 1.00 79.38 89 VAL A CA 1
ATOM 682 C C . VAL A 1 89 ? 4.248 -2.244 16.663 1.00 79.38 89 VAL A C 1
ATOM 684 O O . VAL A 1 89 ? 4.529 -2.847 15.627 1.00 79.38 89 VAL A O 1
ATOM 687 N N . ASP A 1 90 ? 4.471 -2.762 17.874 1.00 80.12 90 ASP A N 1
ATOM 688 C CA . ASP A 1 90 ? 5.069 -4.085 18.083 1.00 80.12 90 ASP A CA 1
ATOM 689 C C . ASP A 1 90 ? 4.206 -5.210 17.500 1.00 80.12 90 ASP A C 1
ATOM 691 O O . ASP A 1 90 ? 4.721 -6.199 16.971 1.00 80.12 90 ASP A O 1
ATOM 695 N N . GLU A 1 91 ? 2.885 -5.067 17.582 1.00 77.06 91 GLU A N 1
ATOM 696 C CA . GLU A 1 91 ? 1.939 -6.029 17.027 1.00 77.06 91 GLU A CA 1
ATOM 697 C C . GLU A 1 91 ? 1.882 -5.971 15.501 1.00 77.06 91 GLU A C 1
ATOM 699 O O . GLU A 1 91 ? 1.810 -7.022 14.868 1.00 77.06 91 GLU A O 1
ATOM 704 N N . TRP A 1 92 ? 2.006 -4.780 14.911 1.00 74.88 92 TRP A N 1
ATOM 705 C CA . TRP A 1 92 ? 2.083 -4.611 13.458 1.00 74.88 92 TRP A CA 1
ATOM 706 C C . TRP A 1 92 ? 3.367 -5.193 12.862 1.00 74.88 92 TRP A C 1
ATOM 708 O O . TRP A 1 92 ? 3.322 -5.863 11.828 1.00 74.88 92 TRP A O 1
ATOM 718 N N . LEU A 1 93 ? 4.518 -4.918 13.483 1.00 77.06 93 LEU A N 1
ATOM 719 C CA . LEU A 1 93 ? 5.824 -5.217 12.888 1.00 77.06 93 LEU A CA 1
ATOM 720 C C . LEU A 1 93 ? 6.369 -6.595 13.265 1.00 77.06 93 LEU A C 1
ATOM 722 O O . LEU A 1 93 ? 6.993 -7.247 12.427 1.00 77.06 93 LEU A O 1
ATOM 726 N N . PHE A 1 94 ? 6.142 -7.053 14.498 1.00 77.38 94 PHE A N 1
ATOM 727 C CA . PHE A 1 94 ? 6.905 -8.178 15.052 1.00 77.38 94 PHE A CA 1
ATOM 728 C C . PHE A 1 94 ? 6.048 -9.351 15.529 1.00 77.38 94 PHE A C 1
ATOM 730 O O . PHE A 1 94 ? 6.571 -10.458 15.686 1.00 77.38 94 PHE A O 1
ATOM 737 N N . ARG A 1 95 ? 4.741 -9.165 15.752 1.00 67.44 95 ARG A N 1
ATOM 738 C CA . ARG A 1 95 ? 3.854 -10.252 16.200 1.00 67.44 95 ARG A CA 1
ATOM 739 C C . ARG A 1 95 ? 2.939 -10.742 15.084 1.00 67.44 95 ARG A C 1
ATOM 741 O O . ARG A 1 95 ? 2.626 -10.034 14.137 1.00 67.44 95 ARG A O 1
ATOM 748 N N . ARG A 1 96 ? 2.490 -11.994 15.214 1.00 59.38 96 ARG A N 1
ATOM 749 C CA . ARG A 1 96 ? 1.358 -12.499 14.431 1.00 59.38 96 ARG A CA 1
ATOM 750 C C . ARG A 1 96 ? 0.068 -12.008 15.092 1.00 59.38 96 ARG A C 1
ATOM 752 O O . ARG A 1 96 ? -0.127 -12.310 16.270 1.00 59.38 96 ARG A O 1
ATOM 759 N N . PRO A 1 97 ? -0.795 -11.282 14.381 1.00 62.19 97 PRO A N 1
ATOM 760 C CA . PRO A 1 97 ? -2.017 -10.745 14.958 1.00 62.19 97 PRO A CA 1
ATOM 761 C C . PRO A 1 97 ? -3.123 -11.791 15.110 1.00 62.19 97 PRO A C 1
ATOM 763 O O . PRO A 1 97 ? -3.016 -12.944 14.684 1.00 62.19 97 PRO A O 1
ATOM 766 N N . ALA A 1 98 ? -4.182 -11.352 15.787 1.00 58.94 98 ALA A N 1
ATOM 767 C CA . ALA A 1 98 ? -5.320 -12.154 16.206 1.00 58.94 98 ALA A CA 1
ATOM 768 C C . ALA A 1 98 ? -6.205 -12.650 15.043 1.00 58.94 98 ALA A C 1
ATOM 770 O O . ALA A 1 98 ? -6.137 -12.181 13.909 1.00 58.94 98 ALA A O 1
ATOM 771 N N . VAL A 1 99 ? -7.076 -13.616 15.357 1.00 59.88 99 VAL A N 1
ATOM 772 C CA . VAL A 1 99 ? -8.022 -14.234 14.416 1.00 59.88 99 VAL A CA 1
ATOM 773 C C . VAL A 1 99 ? -8.925 -13.175 13.772 1.00 59.88 99 VAL A C 1
ATOM 775 O O . VAL A 1 99 ? -9.679 -12.488 14.455 1.00 59.88 99 VAL A O 1
ATOM 778 N N . GLN A 1 100 ? -8.874 -13.087 12.442 1.00 66.94 100 GLN A N 1
ATOM 779 C CA . GLN A 1 100 ? -9.684 -12.154 11.654 1.00 66.94 100 GLN A CA 1
ATOM 780 C C . GLN A 1 100 ? -11.164 -12.543 11.633 1.00 66.94 100 GLN A C 1
ATOM 782 O O . GLN A 1 100 ? -11.496 -13.734 11.588 1.00 66.94 100 GLN A O 1
ATOM 787 N N . SER A 1 101 ? -12.046 -11.543 11.543 1.00 69.25 101 SER A N 1
ATOM 788 C CA . SER A 1 101 ? -13.451 -11.780 11.209 1.00 69.25 101 SER A CA 1
ATOM 789 C C . SER A 1 101 ? -13.585 -12.385 9.804 1.00 69.25 101 SER A C 1
ATOM 791 O O . SER A 1 101 ? -12.735 -12.193 8.927 1.00 69.25 101 SER A O 1
ATOM 793 N N . TYR A 1 102 ? -14.667 -13.134 9.584 1.00 75.12 102 TYR A N 1
ATOM 794 C CA . TYR A 1 102 ? -14.972 -13.729 8.281 1.00 75.12 102 TYR A CA 1
ATOM 795 C C . TYR A 1 102 ? -15.069 -12.666 7.172 1.00 75.12 102 TYR A C 1
ATOM 797 O O . TYR A 1 102 ? -14.548 -12.871 6.075 1.00 75.12 102 TYR A O 1
ATOM 805 N N . ASP A 1 103 ? -15.663 -11.511 7.480 1.00 71.31 103 ASP A N 1
ATOM 806 C CA . ASP A 1 103 ? -15.886 -10.430 6.517 1.00 71.31 103 ASP A CA 1
ATOM 807 C C . ASP A 1 103 ? -14.578 -9.787 6.044 1.00 71.31 103 ASP A C 1
ATOM 809 O O . ASP A 1 103 ? -14.402 -9.578 4.843 1.00 71.31 103 ASP A O 1
ATOM 813 N N . ILE A 1 104 ? -13.620 -9.558 6.953 1.00 73.62 104 ILE A N 1
ATOM 814 C CA . ILE A 1 104 ? -12.294 -9.027 6.596 1.00 73.62 104 ILE A CA 1
ATOM 815 C C . ILE A 1 104 ? -11.561 -10.007 5.679 1.00 73.62 104 ILE A C 1
ATOM 817 O O . ILE A 1 104 ? -10.993 -9.602 4.666 1.00 73.62 104 ILE A O 1
ATOM 821 N N . ARG A 1 105 ? -11.611 -11.309 5.990 1.00 77.00 105 ARG A N 1
ATOM 822 C CA . ARG A 1 105 ? -10.970 -12.340 5.163 1.00 77.00 105 ARG A CA 1
ATOM 823 C C . ARG A 1 105 ? -11.561 -12.380 3.756 1.00 77.00 105 ARG A C 1
ATOM 825 O O . ARG A 1 105 ? -10.817 -12.343 2.782 1.00 77.00 105 ARG A O 1
ATOM 832 N N . LYS A 1 106 ? -12.892 -12.384 3.652 1.00 77.19 106 LYS A N 1
ATOM 833 C CA . LYS A 1 106 ? -13.596 -12.390 2.366 1.00 77.19 106 LYS A CA 1
ATOM 834 C C . LYS A 1 106 ? -13.288 -11.136 1.544 1.00 77.19 106 LYS A C 1
ATOM 836 O O . LYS A 1 106 ? -13.069 -11.238 0.341 1.00 77.19 106 LYS A O 1
ATOM 841 N N . LEU A 1 107 ? -13.253 -9.963 2.179 1.00 74.75 107 LEU A N 1
ATOM 842 C CA . LEU A 1 107 ? -12.945 -8.709 1.496 1.00 74.75 107 LEU A CA 1
ATOM 843 C C . LEU A 1 107 ? -11.489 -8.669 1.015 1.00 74.75 107 LEU A C 1
ATOM 845 O O . LEU A 1 107 ? -11.247 -8.293 -0.128 1.00 74.75 107 LEU A O 1
ATOM 849 N N . LYS A 1 108 ? -10.534 -9.144 1.825 1.00 76.00 108 LYS A N 1
ATOM 850 C CA . LYS A 1 108 ? -9.142 -9.334 1.390 1.00 76.00 108 LYS A CA 1
ATOM 851 C C . LYS A 1 108 ? -9.051 -10.246 0.171 1.00 76.00 108 LYS A C 1
ATOM 853 O O . LYS A 1 108 ? -8.388 -9.883 -0.797 1.00 76.00 108 LYS A O 1
ATOM 858 N N . ASP A 1 109 ? -9.722 -11.398 0.197 1.00 79.31 109 ASP A N 1
ATOM 859 C CA . ASP A 1 109 ? -9.714 -12.342 -0.925 1.00 79.31 109 ASP A CA 1
ATOM 860 C C . ASP A 1 109 ? -10.245 -11.691 -2.212 1.00 79.31 109 ASP A C 1
ATOM 862 O O . ASP A 1 109 ? -9.654 -11.872 -3.279 1.00 79.31 109 ASP A O 1
ATOM 866 N N . LEU A 1 110 ? -11.306 -10.881 -2.114 1.00 77.31 110 LEU A N 1
ATOM 867 C CA . LEU A 1 110 ? -11.852 -10.119 -3.241 1.00 77.31 110 LEU A CA 1
ATOM 868 C C . LEU A 1 110 ? -10.862 -9.071 -3.769 1.00 77.31 110 LEU A C 1
ATOM 870 O O . LEU A 1 110 ? -10.628 -9.023 -4.977 1.00 77.31 110 LEU A O 1
ATOM 874 N N . VAL A 1 111 ? -10.239 -8.278 -2.887 1.00 76.38 111 VAL A N 1
ATOM 875 C CA . VAL A 1 111 ? -9.226 -7.281 -3.288 1.00 76.38 111 VAL A CA 1
ATOM 876 C C . VAL A 1 111 ? -8.046 -7.977 -3.972 1.00 76.38 111 VAL A C 1
ATOM 878 O O . VAL A 1 111 ? -7.605 -7.550 -5.036 1.00 76.38 111 VAL A O 1
ATOM 881 N N . PHE A 1 112 ? -7.559 -9.092 -3.421 1.00 74.81 112 PHE A N 1
ATOM 882 C CA . PHE A 1 112 ? -6.471 -9.861 -4.023 1.00 74.81 112 PHE A CA 1
ATOM 883 C C . PHE A 1 112 ? -6.826 -10.431 -5.395 1.00 74.81 112 PHE A C 1
ATOM 885 O O . PHE A 1 112 ? -5.988 -10.411 -6.298 1.00 74.81 112 PHE A O 1
ATOM 892 N N . GLN A 1 113 ? -8.040 -10.958 -5.567 1.00 74.19 113 GLN A N 1
ATOM 893 C CA . GLN A 1 113 ? -8.506 -11.450 -6.863 1.00 74.19 113 GLN A CA 1
ATOM 894 C C . GLN A 1 113 ? -8.574 -10.317 -7.892 1.00 74.19 113 GLN A C 1
ATOM 896 O O . GLN A 1 113 ? -8.052 -10.478 -8.999 1.00 74.19 113 GLN A O 1
ATOM 901 N N . ALA A 1 114 ? -9.136 -9.166 -7.510 1.00 73.56 114 ALA A N 1
ATOM 902 C CA . ALA A 1 114 ? -9.224 -7.987 -8.365 1.00 73.56 114 ALA A CA 1
ATOM 903 C C . ALA A 1 114 ? -7.828 -7.471 -8.759 1.00 73.56 114 ALA A C 1
ATO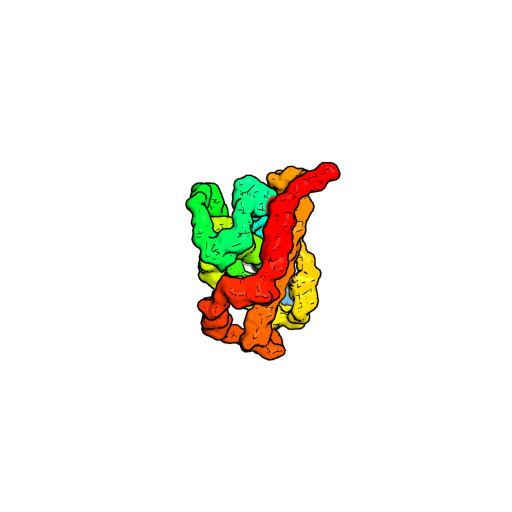M 905 O O . ALA A 1 114 ? -7.551 -7.288 -9.943 1.00 73.56 114 ALA A O 1
ATOM 906 N N . LEU A 1 115 ? -6.901 -7.367 -7.802 1.00 71.00 115 LEU A N 1
ATOM 907 C CA . LEU A 1 115 ? -5.522 -6.941 -8.058 1.00 71.00 115 LEU A CA 1
ATOM 908 C C . LEU A 1 115 ? -4.745 -7.922 -8.935 1.00 71.00 115 LEU A C 1
ATOM 910 O O . LEU A 1 115 ? -4.003 -7.495 -9.815 1.00 71.00 115 LEU A O 1
ATOM 914 N N . ARG A 1 116 ? -4.900 -9.238 -8.731 1.00 70.31 116 ARG A N 1
ATOM 915 C CA . ARG A 1 116 ? -4.260 -10.249 -9.592 1.00 70.31 116 ARG A CA 1
ATOM 916 C C . ARG A 1 116 ? -4.757 -10.144 -11.027 1.00 70.31 116 ARG A C 1
ATOM 918 O O . ARG A 1 116 ? -3.952 -10.246 -11.950 1.00 70.31 116 ARG A O 1
ATOM 925 N N . LYS A 1 117 ? -6.060 -9.923 -11.206 1.00 69.38 117 LYS A N 1
ATOM 926 C CA . LYS A 1 117 ? -6.666 -9.685 -12.517 1.00 69.38 117 LYS A CA 1
ATOM 927 C C . LYS A 1 117 ? -6.108 -8.397 -13.133 1.00 69.38 117 LYS A C 1
ATOM 929 O O . LYS A 1 117 ? -5.571 -8.457 -14.234 1.00 69.38 117 LYS A O 1
ATOM 934 N N . ALA A 1 118 ? -6.104 -7.289 -12.388 1.00 66.56 118 ALA A N 1
ATOM 935 C CA . ALA A 1 118 ? -5.562 -6.004 -12.831 1.00 66.56 118 ALA A CA 1
ATOM 936 C C . ALA A 1 118 ? -4.073 -6.085 -13.231 1.00 66.56 118 ALA A C 1
ATOM 938 O O . ALA A 1 118 ? -3.676 -5.603 -14.290 1.00 66.56 118 ALA A O 1
ATOM 939 N N . ALA A 1 119 ? -3.255 -6.768 -12.426 1.00 65.56 119 ALA A N 1
ATOM 940 C CA . ALA A 1 119 ? -1.826 -6.961 -12.673 1.00 65.56 119 ALA A CA 1
ATOM 941 C C . ALA A 1 119 ? -1.520 -7.941 -13.822 1.00 65.56 119 ALA A C 1
ATOM 943 O O . ALA A 1 119 ? -0.397 -7.960 -14.323 1.00 65.56 119 ALA A O 1
ATOM 944 N N . SER A 1 120 ? -2.487 -8.764 -14.243 1.00 66.44 120 SER A N 1
ATOM 945 C CA . SER A 1 120 ? -2.331 -9.656 -15.401 1.00 66.44 120 SER A CA 1
ATOM 946 C C . SER A 1 120 ? -2.463 -8.927 -16.741 1.00 66.44 120 SER A C 1
ATOM 948 O O . SER A 1 120 ? -2.074 -9.472 -17.774 1.00 66.44 120 SER A O 1
ATOM 950 N N . TYR A 1 121 ? -2.977 -7.691 -16.736 1.00 63.00 121 TYR A N 1
ATOM 951 C CA . TYR A 1 121 ? -3.169 -6.926 -17.958 1.00 63.00 121 TYR A CA 1
ATOM 952 C C . TYR A 1 121 ? -1.857 -6.315 -18.477 1.00 63.00 121 TYR A C 1
ATOM 954 O O . TYR A 1 121 ? -1.072 -5.765 -17.689 1.00 63.00 121 TYR A O 1
ATOM 962 N N . PRO A 1 122 ? -1.636 -6.332 -19.807 1.00 57.06 122 PRO A N 1
ATOM 963 C CA . PRO A 1 122 ? -0.554 -5.586 -20.440 1.00 57.06 122 PRO A CA 1
ATOM 964 C C . PRO A 1 122 ? -0.657 -4.092 -20.093 1.00 57.06 122 PRO A C 1
ATOM 966 O O . PRO A 1 122 ? -1.756 -3.536 -20.099 1.00 57.06 122 PRO A O 1
ATOM 969 N N . TYR A 1 123 ? 0.480 -3.446 -19.815 1.00 61.28 123 TYR A N 1
ATOM 970 C CA . TYR A 1 123 ? 0.596 -2.005 -19.511 1.00 61.28 123 TYR A CA 1
ATOM 971 C C . TYR A 1 123 ? -0.005 -1.526 -18.171 1.00 61.28 123 TYR A C 1
ATOM 973 O O . TYR A 1 123 ? -0.038 -0.326 -17.907 1.00 61.28 123 TYR A O 1
ATOM 981 N N . SER A 1 124 ? -0.391 -2.436 -17.270 1.00 61.28 124 SER A N 1
ATOM 982 C CA . SER A 1 124 ? -0.867 -2.107 -15.909 1.00 61.28 124 SER A CA 1
ATOM 983 C C . SER A 1 124 ? 0.135 -1.308 -15.059 1.00 61.28 124 SER A C 1
ATOM 985 O O . SER A 1 124 ? -0.265 -0.585 -14.151 1.00 61.28 124 SER A O 1
ATOM 987 N N . GLY A 1 125 ? 1.432 -1.369 -15.382 1.00 60.28 125 GLY A N 1
ATOM 988 C CA . GLY A 1 125 ? 2.480 -0.605 -14.697 1.00 60.28 125 GLY A CA 1
ATOM 989 C C . GLY A 1 125 ? 2.357 0.919 -14.828 1.00 60.28 125 GLY A C 1
ATOM 990 O O . GLY A 1 125 ? 3.057 1.644 -14.129 1.00 60.28 125 GLY A O 1
ATOM 991 N N . TRP A 1 126 ? 1.492 1.433 -15.707 1.00 62.81 126 TRP A N 1
ATOM 992 C CA . TRP A 1 126 ? 1.346 2.875 -15.937 1.00 62.81 126 TRP A CA 1
ATOM 993 C C . TRP A 1 126 ? 0.314 3.525 -15.008 1.00 62.81 126 TRP A C 1
ATOM 995 O O . TRP A 1 126 ? 0.338 4.746 -14.836 1.00 62.81 126 TRP A O 1
ATOM 1005 N N . ASP A 1 127 ? -0.564 2.732 -14.388 1.00 71.94 127 ASP A N 1
ATOM 1006 C CA . ASP A 1 127 ? -1.653 3.248 -13.562 1.00 71.94 127 ASP A CA 1
ATOM 1007 C C . ASP A 1 127 ? -1.214 3.430 -12.104 1.00 71.94 127 ASP A C 1
ATOM 1009 O O . ASP A 1 127 ? -0.958 2.477 -11.365 1.00 71.94 127 ASP A O 1
ATOM 1013 N N . GLN A 1 128 ? -1.133 4.690 -11.682 1.00 74.31 128 GLN A N 1
ATOM 1014 C CA . GLN A 1 128 ? -0.781 5.049 -10.312 1.00 74.31 128 GLN A CA 1
ATOM 1015 C C . GLN A 1 128 ? -1.859 4.624 -9.303 1.00 74.31 128 GLN A C 1
ATOM 1017 O O . GLN A 1 128 ? -1.533 4.251 -8.179 1.00 74.31 128 GLN A O 1
ATOM 1022 N N . SER A 1 129 ? -3.132 4.636 -9.696 1.00 77.62 129 SER A N 1
ATOM 1023 C CA . SER A 1 129 ? -4.249 4.267 -8.823 1.00 77.62 129 SER A CA 1
ATOM 1024 C C . SER A 1 129 ? -4.181 2.788 -8.453 1.00 77.62 129 SER A C 1
ATOM 1026 O O . SER A 1 129 ? -4.452 2.425 -7.311 1.00 77.62 129 SER A O 1
ATOM 1028 N N . LEU A 1 130 ? -3.746 1.936 -9.388 1.00 76.25 130 LEU A N 1
ATOM 1029 C CA . LEU A 1 130 ? -3.494 0.523 -9.110 1.00 76.25 130 LEU A CA 1
ATOM 1030 C C . LEU A 1 130 ? -2.355 0.342 -8.096 1.00 76.25 130 LEU A C 1
ATOM 1032 O O . LEU A 1 130 ? -2.449 -0.496 -7.201 1.00 76.25 130 LEU A O 1
ATOM 1036 N N . PHE A 1 131 ? -1.294 1.142 -8.204 1.00 76.88 131 PHE A N 1
ATOM 1037 C CA . PHE A 1 131 ? -0.200 1.109 -7.237 1.00 76.88 131 PHE A CA 1
ATOM 1038 C C . PHE A 1 131 ? -0.643 1.584 -5.843 1.00 76.88 131 PHE A C 1
ATOM 1040 O O . PHE A 1 131 ? -0.347 0.930 -4.842 1.00 76.88 131 PHE A O 1
ATOM 1047 N N . ASP A 1 132 ? -1.433 2.655 -5.772 1.00 78.94 132 ASP A N 1
ATOM 1048 C CA . ASP A 1 132 ? -2.002 3.147 -4.515 1.00 78.94 132 ASP A CA 1
ATOM 1049 C C . ASP A 1 132 ? -2.973 2.123 -3.895 1.00 78.94 132 ASP A C 1
ATOM 1051 O O . ASP A 1 132 ? -2.943 1.899 -2.685 1.00 78.94 132 ASP A O 1
ATOM 1055 N N . ALA A 1 133 ? -3.761 1.408 -4.709 1.00 81.19 133 ALA A N 1
ATOM 1056 C CA . ALA A 1 133 ? -4.600 0.286 -4.267 1.00 81.19 133 ALA A CA 1
ATOM 1057 C C . ALA A 1 133 ? -3.809 -0.839 -3.603 1.00 81.19 133 ALA A C 1
ATOM 1059 O O . ALA A 1 133 ? -4.266 -1.411 -2.608 1.00 81.19 133 ALA A O 1
ATOM 1060 N N . ILE A 1 134 ? -2.618 -1.124 -4.119 1.00 80.12 134 ILE A N 1
ATOM 1061 C CA . ILE A 1 134 ? -1.713 -2.134 -3.572 1.00 80.12 134 ILE A CA 1
ATOM 1062 C C . ILE A 1 134 ? -1.073 -1.657 -2.277 1.00 80.12 134 ILE A C 1
ATOM 1064 O O . ILE A 1 134 ? -0.983 -2.440 -1.334 1.00 80.12 134 ILE A O 1
ATOM 1068 N N . ILE A 1 135 ? -0.671 -0.387 -2.204 1.00 83.56 135 ILE A N 1
ATOM 1069 C CA . ILE A 1 135 ? -0.175 0.209 -0.962 1.00 83.56 135 ILE A CA 1
ATOM 1070 C C . ILE A 1 135 ? -1.243 0.116 0.127 1.00 83.56 135 ILE A C 1
ATOM 1072 O O . ILE A 1 135 ? -0.965 -0.401 1.208 1.00 83.56 135 ILE A O 1
ATOM 1076 N N . VAL A 1 136 ? -2.466 0.571 -0.151 1.00 84.19 136 VAL A N 1
ATOM 1077 C CA . VAL A 1 136 ? -3.545 0.557 0.844 1.00 84.19 136 VAL A CA 1
ATOM 1078 C C . VAL A 1 136 ? -3.887 -0.873 1.262 1.00 84.19 136 VAL A C 1
ATOM 1080 O O . VAL A 1 136 ? -4.116 -1.117 2.449 1.00 84.19 136 VAL A O 1
ATOM 1083 N N . LEU A 1 137 ? -3.845 -1.842 0.340 1.00 83.06 137 LEU A N 1
ATOM 1084 C CA . LEU A 1 137 ? -3.968 -3.255 0.697 1.00 83.06 137 LEU A CA 1
ATOM 1085 C C . LEU A 1 137 ? -2.818 -3.714 1.607 1.00 83.06 137 LEU A C 1
ATOM 1087 O O . LEU A 1 137 ? -3.079 -4.336 2.631 1.00 83.06 137 LEU A O 1
ATOM 1091 N N . ALA A 1 138 ? -1.565 -3.413 1.265 1.00 82.38 138 ALA A N 1
ATOM 1092 C CA . ALA A 1 138 ? -0.396 -3.809 2.050 1.00 82.38 138 ALA A CA 1
ATOM 1093 C C . ALA A 1 138 ? -0.441 -3.225 3.470 1.00 82.38 138 ALA A C 1
ATOM 1095 O O . ALA A 1 138 ? -0.183 -3.935 4.442 1.00 82.38 138 ALA A O 1
ATOM 1096 N N . MET A 1 139 ? -0.840 -1.959 3.607 1.00 84.75 139 MET A N 1
ATOM 1097 C CA . MET A 1 139 ? -1.094 -1.336 4.908 1.00 84.75 139 MET A CA 1
ATOM 1098 C C . MET A 1 139 ? -2.206 -2.063 5.663 1.00 84.75 139 MET A C 1
ATOM 1100 O O . MET A 1 139 ? -2.014 -2.456 6.808 1.00 84.75 139 MET A O 1
ATOM 1104 N N . SER A 1 140 ? -3.344 -2.291 5.002 1.00 83.31 140 SER A N 1
ATOM 1105 C CA . SER A 1 140 ? -4.512 -2.955 5.591 1.00 83.31 140 SER A CA 1
ATOM 1106 C C . SER A 1 140 ? -4.188 -4.366 6.080 1.00 83.31 140 SER A C 1
ATOM 1108 O O . SER A 1 140 ? -4.590 -4.744 7.173 1.00 83.31 140 SER A O 1
ATOM 1110 N N . ILE A 1 141 ? -3.418 -5.133 5.307 1.00 80.19 141 ILE A N 1
ATOM 1111 C CA . ILE A 1 141 ? -2.919 -6.449 5.715 1.00 80.19 141 ILE A CA 1
ATOM 1112 C C . ILE A 1 141 ? -1.971 -6.288 6.893 1.00 80.19 141 ILE A C 1
ATOM 1114 O O . ILE A 1 141 ? -2.156 -6.952 7.897 1.00 80.19 141 ILE A O 1
ATOM 1118 N N . THR A 1 142 ? -1.012 -5.365 6.845 1.00 80.69 142 THR A N 1
ATOM 1119 C CA . THR A 1 142 ? -0.076 -5.168 7.965 1.00 80.69 142 THR A CA 1
ATOM 1120 C C . THR A 1 142 ? -0.812 -4.875 9.275 1.00 80.69 142 THR A C 1
ATOM 1122 O O . THR A 1 142 ? -0.454 -5.433 10.307 1.00 80.69 142 THR A O 1
ATOM 1125 N N . PHE A 1 143 ? -1.888 -4.086 9.231 1.00 79.25 143 PHE A N 1
ATOM 1126 C CA . PHE A 1 143 ? -2.684 -3.748 10.413 1.00 79.25 143 PHE A CA 1
ATOM 1127 C C . PHE A 1 143 ? -3.469 -4.915 11.021 1.00 79.25 143 PHE A C 1
ATOM 1129 O O . PHE A 1 143 ? -3.839 -4.833 12.190 1.00 79.25 143 PHE A O 1
ATOM 1136 N N . VAL A 1 144 ? -3.762 -5.976 10.261 1.00 77.75 144 VAL A N 1
ATOM 1137 C CA . VAL A 1 144 ? -4.630 -7.080 10.730 1.00 77.75 144 VAL A CA 1
ATOM 1138 C C . VAL A 1 144 ? -3.947 -8.443 10.690 1.00 77.75 144 VAL A C 1
ATOM 1140 O O . VAL A 1 144 ? -4.378 -9.352 11.388 1.00 77.75 144 VAL A O 1
ATOM 1143 N N . ASP A 1 145 ? -2.909 -8.603 9.876 1.00 76.69 145 ASP A N 1
ATOM 1144 C CA . ASP A 1 145 ? -2.140 -9.827 9.601 1.00 76.69 145 ASP A CA 1
ATOM 1145 C C . ASP A 1 145 ? -0.652 -9.709 9.968 1.00 76.69 145 ASP A C 1
ATOM 1147 O O . ASP A 1 145 ? 0.044 -10.724 10.064 1.00 76.69 145 ASP A O 1
ATOM 1151 N N . GLY A 1 146 ? -0.181 -8.490 10.235 1.00 78.62 146 GLY A N 1
ATOM 1152 C CA . GLY A 1 146 ? 1.196 -8.217 10.605 1.00 78.62 146 GLY A CA 1
ATOM 1153 C C . GLY A 1 146 ? 2.131 -8.230 9.398 1.00 78.62 146 GLY A C 1
ATOM 1154 O O . GLY A 1 146 ? 1.825 -8.748 8.318 1.00 78.62 146 GLY A O 1
ATOM 1155 N N . TRP A 1 147 ? 3.316 -7.660 9.596 1.00 80.19 147 TRP A N 1
ATOM 1156 C CA . TRP A 1 147 ? 4.310 -7.448 8.545 1.00 80.19 147 TRP A CA 1
ATOM 1157 C C . TRP A 1 147 ? 4.704 -8.722 7.793 1.00 80.19 147 TRP A C 1
ATOM 1159 O O . TRP A 1 147 ? 4.878 -8.685 6.580 1.00 80.19 147 TRP A O 1
ATOM 1169 N N . ILE A 1 148 ? 4.809 -9.863 8.482 1.00 77.56 148 ILE A N 1
ATOM 1170 C CA . ILE A 1 148 ? 5.246 -11.137 7.882 1.00 77.56 148 ILE A CA 1
ATOM 1171 C C . ILE A 1 148 ? 4.356 -11.534 6.696 1.00 77.56 148 ILE A C 1
ATOM 1173 O O . ILE A 1 148 ? 4.853 -12.030 5.685 1.00 77.56 148 ILE A O 1
ATOM 1177 N N . LEU A 1 149 ? 3.044 -11.316 6.810 1.00 75.69 149 LEU A N 1
ATOM 1178 C CA . LEU A 1 149 ? 2.100 -11.659 5.749 1.00 75.69 149 LEU A CA 1
ATOM 1179 C C . LEU A 1 149 ? 2.099 -10.613 4.630 1.00 75.69 149 LEU A C 1
ATOM 1181 O O . LEU A 1 149 ? 1.977 -10.977 3.463 1.00 75.69 149 LEU A O 1
ATOM 1185 N N . THR A 1 150 ? 2.340 -9.343 4.949 1.00 77.69 150 THR A N 1
ATOM 1186 C CA . THR A 1 150 ? 2.572 -8.300 3.938 1.00 77.69 150 THR A CA 1
ATOM 1187 C C . THR A 1 150 ? 3.853 -8.548 3.143 1.00 77.69 150 THR A C 1
ATOM 1189 O O . THR A 1 150 ? 3.862 -8.389 1.921 1.00 77.69 150 THR A O 1
ATOM 1192 N N . ALA A 1 151 ? 4.924 -8.988 3.809 1.00 75.44 151 ALA A N 1
ATOM 1193 C CA . ALA A 1 151 ? 6.224 -9.258 3.201 1.00 75.44 151 ALA A CA 1
ATOM 1194 C C . ALA A 1 151 ? 6.137 -10.314 2.089 1.00 75.44 151 ALA A C 1
ATOM 1196 O O . ALA A 1 151 ? 6.760 -10.161 1.041 1.00 75.44 151 ALA A O 1
ATOM 1197 N N . ALA A 1 152 ? 5.266 -11.316 2.248 1.00 70.19 152 ALA A N 1
ATOM 1198 C CA . ALA A 1 152 ? 5.010 -12.337 1.229 1.00 70.19 152 ALA A CA 1
ATOM 1199 C C . ALA A 1 152 ? 4.441 -11.782 -0.095 1.00 70.19 152 ALA A C 1
ATOM 1201 O O . ALA A 1 152 ? 4.399 -12.501 -1.093 1.00 70.19 152 ALA A O 1
ATOM 1202 N N . HIS A 1 153 ? 3.991 -10.525 -0.111 1.00 72.56 153 HIS A N 1
ATOM 1203 C CA . HIS A 1 153 ? 3.461 -9.844 -1.291 1.00 72.56 153 HIS A CA 1
ATOM 1204 C C . HIS A 1 153 ? 4.370 -8.720 -1.811 1.00 72.56 153 HIS A C 1
ATOM 1206 O O . HIS A 1 153 ? 4.048 -8.112 -2.833 1.00 72.56 153 HIS A O 1
ATOM 1212 N N . GLN A 1 154 ? 5.504 -8.437 -1.156 1.00 76.50 154 GLN A N 1
ATOM 1213 C CA . GLN A 1 154 ? 6.396 -7.328 -1.525 1.00 76.50 154 GLN A CA 1
ATOM 1214 C C . GLN A 1 154 ? 6.968 -7.448 -2.934 1.00 76.50 154 GLN A C 1
ATOM 1216 O O . GLN A 1 154 ? 7.170 -6.432 -3.596 1.00 76.50 154 GLN A O 1
ATOM 1221 N N . ASP A 1 155 ? 7.188 -8.665 -3.430 1.00 74.25 155 ASP A N 1
ATOM 1222 C CA . ASP A 1 155 ? 7.669 -8.879 -4.794 1.00 74.25 155 ASP A CA 1
ATOM 1223 C C . ASP A 1 155 ? 6.689 -8.303 -5.832 1.00 74.25 155 ASP A C 1
ATOM 1225 O O . ASP A 1 155 ? 7.111 -7.776 -6.860 1.00 74.25 155 ASP A O 1
ATOM 1229 N N . VAL A 1 156 ? 5.379 -8.387 -5.576 1.00 72.06 156 VAL A N 1
ATOM 1230 C CA . VAL A 1 156 ? 4.338 -7.833 -6.450 1.00 72.06 156 VAL A CA 1
ATOM 1231 C C . VAL A 1 156 ? 4.383 -6.307 -6.404 1.00 72.06 156 VAL A C 1
ATOM 1233 O O . VAL A 1 156 ? 4.369 -5.673 -7.460 1.00 72.06 156 VAL A O 1
ATOM 1236 N N . ILE A 1 157 ? 4.493 -5.733 -5.200 1.00 75.12 157 ILE A N 1
ATOM 1237 C CA . ILE A 1 157 ? 4.568 -4.280 -4.977 1.00 75.12 157 ILE A CA 1
ATOM 1238 C C . ILE A 1 157 ? 5.777 -3.696 -5.713 1.00 75.12 157 ILE A C 1
ATOM 1240 O O . ILE A 1 157 ? 5.635 -2.778 -6.521 1.00 75.12 157 ILE A O 1
ATOM 1244 N N . LEU A 1 158 ? 6.956 -4.285 -5.494 1.00 78.12 158 LEU A N 1
ATOM 1245 C CA . LEU A 1 158 ? 8.212 -3.839 -6.091 1.00 78.12 158 LEU A CA 1
ATOM 1246 C C . LEU A 1 158 ? 8.204 -3.991 -7.615 1.00 78.12 158 LEU A C 1
ATOM 1248 O O . LEU A 1 158 ? 8.693 -3.109 -8.314 1.00 78.12 158 LEU A O 1
ATOM 1252 N N . ARG A 1 159 ? 7.614 -5.066 -8.157 1.00 74.94 159 ARG A N 1
ATOM 1253 C CA . ARG A 1 159 ? 7.498 -5.246 -9.615 1.00 74.94 159 ARG A CA 1
ATOM 1254 C C . ARG A 1 159 ? 6.629 -4.178 -10.269 1.00 74.94 159 ARG A C 1
ATOM 1256 O O . ARG A 1 159 ? 7.010 -3.655 -11.312 1.00 74.94 159 ARG A O 1
ATOM 1263 N N . LEU A 1 160 ? 5.481 -3.858 -9.677 1.00 72.88 160 LEU A N 1
ATOM 1264 C CA . LEU A 1 160 ? 4.572 -2.857 -10.241 1.00 72.88 160 LEU A CA 1
ATOM 1265 C C . LEU A 1 160 ? 5.145 -1.444 -10.119 1.00 72.88 160 LEU A C 1
ATOM 1267 O O . LEU A 1 160 ? 5.079 -0.680 -11.080 1.00 72.88 160 LEU A O 1
ATOM 1271 N N . ALA A 1 161 ? 5.800 -1.131 -9.001 1.00 75.19 161 ALA A N 1
ATOM 1272 C CA . ALA A 1 161 ? 6.529 0.123 -8.853 1.00 75.19 161 ALA A CA 1
ATOM 1273 C C . ALA A 1 161 ? 7.689 0.255 -9.839 1.00 75.19 161 ALA A C 1
ATOM 1275 O O . ALA A 1 161 ? 7.866 1.305 -10.445 1.00 75.19 161 ALA A O 1
ATOM 1276 N N . CYS A 1 162 ? 8.458 -0.817 -10.034 1.00 76.06 162 CYS A N 1
ATOM 1277 C CA . CYS A 1 162 ? 9.555 -0.845 -10.991 1.00 76.06 162 CYS A CA 1
ATOM 1278 C C . CYS A 1 162 ? 9.056 -0.588 -12.417 1.00 76.06 162 CYS A C 1
ATOM 1280 O O . CYS A 1 162 ? 9.602 0.271 -13.105 1.00 76.06 162 CYS A O 1
ATOM 1282 N N . ALA A 1 163 ? 7.968 -1.249 -12.828 1.00 72.62 163 ALA A N 1
ATOM 1283 C CA . ALA A 1 163 ? 7.341 -0.994 -14.121 1.00 72.62 163 ALA A CA 1
ATOM 1284 C C . ALA A 1 163 ? 6.921 0.480 -14.275 1.00 72.62 163 ALA A C 1
ATOM 1286 O O . ALA A 1 163 ? 7.112 1.061 -15.344 1.00 72.62 163 ALA A O 1
ATOM 1287 N N . HIS A 1 164 ? 6.406 1.101 -13.211 1.00 71.50 164 HIS A N 1
ATOM 1288 C CA . HIS A 1 164 ? 6.013 2.508 -13.223 1.00 71.50 164 HIS A CA 1
ATOM 1289 C C . HIS A 1 164 ? 7.208 3.466 -13.321 1.00 71.50 164 HIS A C 1
ATOM 1291 O O . HIS A 1 164 ? 7.234 4.339 -14.191 1.00 71.50 164 HIS A O 1
ATOM 1297 N N . LEU A 1 165 ? 8.205 3.288 -12.449 1.00 70.69 165 LEU A N 1
ATOM 1298 C CA . LEU A 1 165 ? 9.395 4.137 -12.362 1.00 70.69 165 LEU A CA 1
ATOM 1299 C C . LEU A 1 165 ? 10.226 4.073 -13.648 1.00 70.69 165 LEU A C 1
ATOM 1301 O O . LEU A 1 165 ? 10.615 5.117 -14.168 1.00 70.69 165 LEU A O 1
ATOM 1305 N N . CYS A 1 166 ? 10.417 2.876 -14.210 1.00 70.00 166 CYS A N 1
ATOM 1306 C CA . CYS A 1 166 ? 11.134 2.698 -15.474 1.00 70.00 166 CYS A CA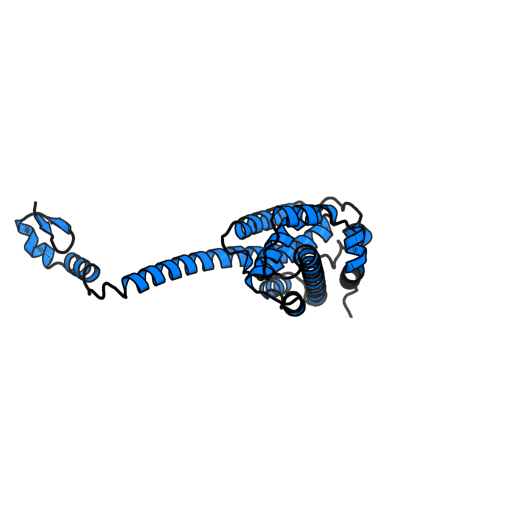 1
ATOM 1307 C C . CYS A 1 166 ? 10.365 3.263 -16.677 1.00 70.00 166 CYS A C 1
ATOM 1309 O O . CYS A 1 166 ? 10.984 3.757 -17.612 1.00 70.00 166 CYS A O 1
ATOM 1311 N N . THR A 1 167 ? 9.026 3.229 -16.667 1.00 66.75 167 THR A N 1
ATOM 1312 C CA . THR A 1 167 ? 8.231 3.807 -17.766 1.00 66.75 167 THR A CA 1
ATOM 1313 C C . THR A 1 167 ? 8.278 5.336 -17.752 1.00 66.75 167 THR A C 1
ATOM 1315 O O . THR A 1 167 ? 8.365 5.958 -18.808 1.00 66.75 167 THR A O 1
ATOM 1318 N N . ARG A 1 168 ? 8.160 5.960 -16.574 1.00 63.41 168 ARG A N 1
ATOM 1319 C CA . ARG A 1 168 ? 7.997 7.419 -16.465 1.00 63.41 168 ARG A CA 1
ATOM 1320 C C . ARG A 1 168 ? 9.290 8.190 -16.209 1.00 63.41 168 ARG A C 1
ATOM 1322 O O . ARG A 1 168 ? 9.243 9.413 -16.253 1.00 63.41 168 ARG A O 1
ATOM 1329 N N . ALA A 1 169 ? 10.408 7.505 -15.949 1.00 59.28 169 ALA A N 1
ATOM 1330 C CA . ALA A 1 169 ? 11.670 8.122 -15.529 1.00 59.28 169 ALA A CA 1
ATOM 1331 C C . ALA A 1 169 ? 11.483 9.124 -14.366 1.00 59.28 169 ALA A C 1
ATOM 1333 O O . ALA A 1 169 ? 12.154 10.152 -14.300 1.00 59.28 169 ALA A O 1
ATOM 1334 N N . SER A 1 170 ? 10.530 8.842 -13.470 1.00 67.56 170 SER A N 1
ATOM 1335 C CA . SER A 1 170 ? 10.155 9.762 -12.396 1.00 67.56 170 SER A CA 1
ATOM 1336 C C . SER A 1 170 ? 11.271 9.888 -11.365 1.00 67.56 170 SER A C 1
ATOM 1338 O O . SER A 1 170 ? 11.860 8.888 -10.947 1.00 67.56 170 SER A O 1
ATOM 1340 N N . THR A 1 171 ? 11.527 11.116 -10.912 1.00 76.94 171 THR A N 1
ATOM 1341 C CA . THR A 1 171 ? 12.440 11.345 -9.787 1.00 76.94 171 THR A CA 1
ATOM 1342 C C . THR A 1 171 ? 11.824 10.833 -8.487 1.00 76.94 171 THR A C 1
ATOM 1344 O O . THR A 1 171 ? 10.607 10.638 -8.383 1.00 76.94 171 THR A O 1
ATOM 1347 N N . ARG A 1 172 ? 12.659 10.642 -7.461 1.00 82.06 172 ARG A N 1
ATOM 1348 C CA . ARG A 1 172 ? 12.208 10.250 -6.121 1.00 82.06 172 ARG A CA 1
ATOM 1349 C C . ARG A 1 172 ? 11.144 11.207 -5.584 1.00 82.06 172 ARG A C 1
ATOM 1351 O O . ARG A 1 172 ? 10.125 10.769 -5.057 1.00 82.06 172 ARG A O 1
ATOM 1358 N N . GLU A 1 173 ? 11.366 12.507 -5.740 1.00 82.88 173 GLU A N 1
ATOM 1359 C CA . GLU A 1 173 ? 10.472 13.559 -5.257 1.00 82.88 173 GLU A CA 1
ATOM 1360 C C . GLU A 1 173 ? 9.136 13.539 -6.001 1.00 82.88 173 GLU A C 1
ATOM 1362 O O . GLU A 1 173 ? 8.086 13.644 -5.372 1.00 82.88 173 GLU A O 1
ATOM 1367 N N . GLU A 1 174 ? 9.161 13.349 -7.323 1.00 80.75 174 GLU A N 1
ATOM 1368 C CA . GLU A 1 174 ? 7.946 13.247 -8.131 1.00 80.75 174 GLU A CA 1
ATOM 1369 C C . GLU A 1 174 ? 7.140 11.995 -7.762 1.00 80.75 174 GLU A C 1
ATOM 1371 O O . GLU A 1 174 ? 5.920 12.047 -7.619 1.00 80.75 174 GLU A O 1
ATOM 1376 N N . TRP A 1 175 ? 7.822 10.866 -7.566 1.00 79.81 175 TRP A N 1
ATOM 1377 C CA . TRP A 1 175 ? 7.204 9.611 -7.157 1.00 79.81 175 TRP A CA 1
ATOM 1378 C C . TRP A 1 175 ? 6.521 9.723 -5.790 1.00 79.81 175 TRP A C 1
ATOM 1380 O O . TRP A 1 175 ? 5.356 9.351 -5.639 1.00 79.81 175 TRP A O 1
ATOM 1390 N N . ILE A 1 176 ? 7.226 10.269 -4.797 1.00 83.50 176 ILE A N 1
ATOM 1391 C CA . ILE A 1 176 ? 6.712 10.408 -3.431 1.00 83.50 176 ILE A CA 1
ATOM 1392 C C . ILE A 1 176 ? 5.609 11.472 -3.369 1.00 83.50 176 ILE A C 1
ATOM 1394 O O . ILE A 1 176 ? 4.578 11.231 -2.744 1.00 83.50 176 ILE A O 1
ATOM 1398 N N . GLY A 1 177 ? 5.802 12.617 -4.032 1.00 77.06 177 GLY A N 1
ATOM 1399 C CA . GLY A 1 177 ? 4.939 13.799 -3.940 1.00 77.06 177 GLY A CA 1
ATOM 1400 C C . GLY A 1 177 ? 3.633 13.734 -4.735 1.00 77.06 177 GLY A C 1
ATOM 1401 O O . GLY A 1 177 ? 2.829 14.660 -4.661 1.00 77.06 177 GLY A O 1
ATOM 1402 N N . ARG A 1 178 ? 3.394 12.666 -5.501 1.00 78.69 178 ARG A N 1
ATOM 1403 C CA . ARG A 1 178 ? 2.150 12.502 -6.265 1.00 78.69 178 ARG A CA 1
ATOM 1404 C C . ARG A 1 178 ? 0.931 12.376 -5.358 1.00 78.69 178 ARG A C 1
ATOM 1406 O O . ARG A 1 178 ? 0.914 11.564 -4.436 1.00 78.69 178 ARG A O 1
ATOM 1413 N N . THR A 1 179 ? -0.134 13.103 -5.667 1.00 74.56 179 THR A N 1
ATOM 1414 C CA . THR A 1 179 ? -1.388 12.983 -4.920 1.00 74.56 179 THR A CA 1
ATOM 1415 C C . THR A 1 179 ? -1.981 11.575 -5.096 1.00 74.56 179 THR A C 1
ATOM 1417 O O . THR A 1 179 ? -1.983 11.062 -6.221 1.00 74.56 179 THR A O 1
ATOM 1420 N N . PRO A 1 180 ? -2.445 10.921 -4.015 1.00 71.25 180 PRO A N 1
ATOM 1421 C CA . PRO A 1 180 ? -3.204 9.674 -4.098 1.00 71.25 180 PRO A CA 1
ATOM 1422 C C . PRO A 1 180 ? -4.478 9.810 -4.940 1.00 71.25 180 PRO A C 1
ATOM 1424 O O . PRO A 1 180 ? -5.007 10.905 -5.103 1.00 71.25 180 PRO A O 1
ATOM 1427 N N . CYS A 1 181 ? -5.004 8.692 -5.440 1.00 71.75 181 CYS A N 1
ATOM 1428 C CA . CYS A 1 181 ? -6.267 8.675 -6.186 1.00 71.75 181 CYS A CA 1
ATOM 1429 C C . CYS A 1 181 ? -7.471 9.159 -5.341 1.00 71.75 181 CYS A C 1
ATOM 1431 O O . CYS A 1 181 ? -7.755 8.594 -4.280 1.00 71.75 181 CYS A O 1
ATOM 1433 N N . ASP A 1 182 ? -8.247 10.122 -5.859 1.00 71.31 182 ASP A N 1
ATOM 1434 C CA . ASP A 1 182 ? -9.429 10.711 -5.194 1.00 71.31 182 ASP A CA 1
ATOM 1435 C C . ASP A 1 182 ? -10.545 9.698 -4.879 1.00 71.31 182 ASP A C 1
ATOM 1437 O O . ASP A 1 182 ? -11.387 9.923 -4.002 1.00 71.31 182 ASP A O 1
ATOM 1441 N N . ALA A 1 183 ? -10.561 8.552 -5.566 1.00 69.94 183 ALA A N 1
ATOM 1442 C CA . ALA A 1 183 ? -11.546 7.501 -5.326 1.00 69.94 183 ALA A CA 1
ATOM 1443 C C . ALA A 1 183 ? -11.465 6.928 -3.896 1.00 69.94 183 ALA A C 1
ATOM 1445 O O . ALA A 1 183 ? -12.492 6.505 -3.360 1.00 69.94 183 ALA A O 1
ATOM 1446 N N . PHE A 1 184 ? -10.299 6.985 -3.238 1.00 75.00 184 PHE A N 1
ATOM 1447 C CA . PHE A 1 184 ? -10.174 6.643 -1.817 1.00 75.00 184 PHE A CA 1
ATOM 1448 C C . PHE A 1 184 ? -10.931 7.616 -0.921 1.00 75.00 184 PHE A C 1
ATOM 1450 O O . PHE A 1 184 ? -11.732 7.189 -0.087 1.00 75.00 184 PHE A O 1
ATOM 1457 N N . SER A 1 185 ? -10.725 8.917 -1.127 1.00 76.94 185 SER A N 1
ATOM 1458 C CA . SER A 1 185 ? -11.397 9.979 -0.375 1.00 76.94 185 SER A CA 1
ATOM 1459 C C . SER A 1 185 ? -12.917 9.849 -0.480 1.00 76.94 185 SER A C 1
ATOM 1461 O O . SER A 1 185 ? -13.626 10.007 0.512 1.00 76.94 185 SER A O 1
ATOM 1463 N N . HIS A 1 186 ? -13.427 9.451 -1.651 1.00 81.12 186 HIS A N 1
ATOM 1464 C CA . HIS A 1 186 ? -14.855 9.187 -1.848 1.00 81.12 186 HIS A CA 1
ATOM 1465 C C . HIS A 1 186 ? -15.381 8.015 -1.010 1.00 81.12 186 HIS A C 1
ATOM 1467 O O . HIS A 1 186 ? -16.483 8.095 -0.461 1.00 81.12 186 HIS A O 1
ATOM 1473 N N . VAL A 1 187 ? -14.613 6.925 -0.885 1.00 83.12 187 VAL A N 1
ATOM 1474 C CA . VAL A 1 187 ? -14.995 5.793 -0.025 1.00 83.12 187 VAL A CA 1
ATOM 1475 C C . VAL A 1 187 ? -14.989 6.212 1.442 1.00 83.12 187 VAL A C 1
ATOM 1477 O O . VAL A 1 187 ? -15.973 5.967 2.140 1.00 83.12 187 VAL A O 1
ATOM 1480 N N . ILE A 1 188 ? -13.940 6.899 1.902 1.00 83.81 188 ILE A N 1
ATOM 1481 C CA . ILE A 1 188 ? -13.855 7.399 3.283 1.00 83.81 188 ILE A CA 1
ATOM 1482 C C . ILE A 1 188 ? -15.022 8.336 3.599 1.00 83.81 188 ILE A C 1
ATOM 1484 O O . ILE A 1 188 ? -15.688 8.163 4.619 1.00 83.81 188 ILE A O 1
ATOM 1488 N N . PHE A 1 189 ? -15.343 9.266 2.698 1.00 86.06 189 PHE A N 1
ATOM 1489 C CA . PHE A 1 189 ? -16.452 10.200 2.884 1.00 86.06 189 PHE A CA 1
ATOM 1490 C C . PHE A 1 189 ? -17.798 9.486 3.085 1.00 86.06 189 PHE A C 1
ATOM 1492 O O . PHE A 1 189 ? -18.610 9.906 3.911 1.00 86.06 189 PHE A O 1
ATOM 1499 N N . LYS A 1 190 ? -18.029 8.386 2.360 1.00 84.88 190 LYS A N 1
ATOM 1500 C CA . LYS A 1 190 ? -19.271 7.602 2.441 1.00 84.88 190 LYS A CA 1
ATOM 1501 C C . LYS A 1 190 ? -19.358 6.681 3.656 1.00 84.88 190 LYS A C 1
ATOM 1503 O O . LYS A 1 190 ? -20.466 6.344 4.062 1.00 84.88 190 LYS A O 1
ATOM 1508 N N . THR A 1 191 ? -18.224 6.226 4.182 1.00 83.94 191 THR A N 1
ATOM 1509 C CA . THR A 1 191 ? -18.173 5.089 5.120 1.00 83.94 191 THR A CA 1
ATOM 1510 C C . THR A 1 191 ? -17.733 5.468 6.523 1.00 83.94 191 THR A C 1
ATOM 1512 O O . THR A 1 191 ? -18.111 4.795 7.480 1.00 83.94 191 THR A O 1
ATOM 1515 N N . VAL A 1 192 ? -16.975 6.555 6.658 1.00 85.69 192 VAL A N 1
ATOM 1516 C CA . VAL A 1 192 ? -16.400 7.003 7.923 1.00 85.69 192 VAL A CA 1
ATOM 1517 C C . VAL A 1 192 ? -17.116 8.257 8.416 1.00 85.69 192 VAL A C 1
ATOM 1519 O O . VAL A 1 192 ? -17.453 9.163 7.643 1.00 85.69 192 VAL A O 1
ATOM 1522 N N . LYS A 1 193 ? -17.339 8.310 9.734 1.00 88.50 193 LYS A N 1
ATOM 1523 C CA . LYS A 1 193 ? -17.908 9.474 10.420 1.00 88.50 193 LYS A CA 1
ATOM 1524 C C . LYS A 1 193 ? -17.027 10.696 10.218 1.00 88.50 193 LYS A C 1
ATOM 1526 O O . LYS A 1 193 ? -15.808 10.592 10.260 1.00 88.50 193 LYS A O 1
ATOM 1531 N N . GLU A 1 194 ? -17.648 11.861 10.081 1.00 88.75 194 GLU A N 1
ATOM 1532 C CA . GLU A 1 194 ? -16.947 13.118 9.812 1.00 88.75 194 GLU A CA 1
ATOM 1533 C C . GLU A 1 194 ? -15.816 13.422 10.808 1.00 88.75 194 GLU A C 1
ATOM 1535 O O . GLU A 1 194 ? -14.729 13.796 10.374 1.00 88.75 194 GLU A O 1
ATOM 1540 N N . SER A 1 195 ? -16.019 13.152 12.105 1.00 87.81 195 SER A N 1
ATOM 1541 C CA . SER A 1 195 ? -15.009 13.368 13.157 1.00 87.81 195 SER A CA 1
ATOM 1542 C C . SER A 1 195 ? -13.746 12.511 13.010 1.00 87.81 195 SER A C 1
ATOM 1544 O O . SER A 1 195 ? -12.695 12.879 13.523 1.00 87.81 195 SER A O 1
ATOM 1546 N N . GLU A 1 196 ? -13.825 11.395 12.285 1.00 86.88 196 GLU A N 1
ATOM 1547 C CA . GLU A 1 196 ? -12.737 10.425 12.125 1.00 86.88 196 GLU A CA 1
ATOM 1548 C C . GLU A 1 196 ? -12.080 10.494 10.732 1.00 86.88 196 GLU A C 1
ATOM 1550 O O . GLU A 1 196 ? -11.015 9.908 10.515 1.00 86.88 196 GLU A O 1
ATOM 1555 N N . ARG A 1 197 ? -12.678 11.219 9.771 1.00 88.75 197 ARG A N 1
ATOM 1556 C CA . ARG A 1 197 ? -12.179 11.290 8.381 1.00 88.75 197 ARG A CA 1
ATOM 1557 C C . ARG A 1 197 ? -10.754 11.827 8.303 1.00 88.75 197 ARG A C 1
ATOM 1559 O O . ARG A 1 197 ? -9.942 11.281 7.561 1.00 88.75 197 ARG A O 1
ATOM 1566 N N . TRP A 1 198 ? -10.424 12.826 9.121 1.00 88.50 198 TRP A N 1
ATOM 1567 C CA . TRP A 1 198 ? -9.079 13.404 9.150 1.00 88.50 198 TRP A CA 1
ATOM 1568 C C . TRP A 1 198 ? -8.014 12.367 9.548 1.00 88.50 198 TRP A C 1
ATOM 1570 O O . TRP A 1 198 ? -6.925 12.362 8.976 1.00 88.50 198 TRP A O 1
ATOM 1580 N N . LYS A 1 199 ? -8.322 11.439 10.472 1.00 88.56 199 LYS A N 1
ATOM 1581 C CA . LYS A 1 199 ? -7.400 10.352 10.852 1.00 88.56 199 LYS A CA 1
ATOM 1582 C C . LYS A 1 199 ? -7.158 9.424 9.675 1.00 88.56 199 LYS A C 1
ATOM 1584 O O . LYS A 1 199 ? -6.017 9.058 9.407 1.00 88.56 199 LYS A O 1
ATOM 1589 N N . CYS A 1 200 ? -8.222 9.079 8.953 1.00 88.31 200 CYS A N 1
ATOM 1590 C CA . CYS A 1 200 ? -8.148 8.226 7.770 1.00 88.31 200 CYS A CA 1
ATOM 1591 C C . CYS A 1 200 ? -7.236 8.839 6.710 1.00 88.31 200 CYS A C 1
ATOM 1593 O O . CYS A 1 200 ? -6.319 8.177 6.228 1.00 88.31 200 CYS A O 1
ATOM 1595 N N . GLU A 1 201 ? -7.463 10.112 6.382 1.00 86.88 201 GLU A N 1
ATOM 1596 C CA . GLU A 1 201 ? -6.670 10.855 5.403 1.00 86.88 201 GLU A CA 1
ATOM 1597 C C . GLU A 1 201 ? -5.194 10.918 5.807 1.00 86.88 201 GLU A C 1
ATOM 1599 O O . GLU A 1 201 ? -4.320 10.629 4.991 1.00 86.88 201 GLU A O 1
ATOM 1604 N N . GLN A 1 202 ? -4.904 11.214 7.078 1.00 87.94 202 GLN A N 1
ATOM 1605 C CA . GLN A 1 202 ? -3.532 11.288 7.578 1.00 87.94 202 GLN A CA 1
ATOM 1606 C C . GLN A 1 202 ? -2.835 9.921 7.592 1.00 87.94 202 GLN A C 1
ATOM 1608 O O . GLN A 1 202 ? -1.691 9.824 7.146 1.00 87.94 202 GLN A O 1
ATOM 1613 N N . ILE A 1 203 ? -3.507 8.858 8.048 1.00 88.62 203 ILE A N 1
ATOM 1614 C CA . ILE A 1 203 ? -2.954 7.494 8.045 1.00 88.62 203 ILE A CA 1
ATOM 1615 C C . ILE A 1 203 ? -2.648 7.051 6.614 1.00 88.62 203 ILE A C 1
ATOM 1617 O O . ILE A 1 203 ? -1.545 6.572 6.348 1.00 88.62 203 ILE A O 1
ATOM 1621 N N . MET A 1 204 ? -3.592 7.239 5.685 1.00 86.69 204 MET A N 1
ATOM 1622 C CA . MET A 1 204 ? -3.390 6.889 4.278 1.00 86.69 204 MET A CA 1
ATOM 1623 C C . MET A 1 204 ? -2.247 7.694 3.665 1.00 86.69 204 MET A C 1
ATOM 1625 O O . MET A 1 204 ? -1.364 7.111 3.045 1.00 86.69 204 MET A O 1
ATOM 1629 N N . HIS A 1 205 ? -2.215 9.011 3.875 1.00 86.62 205 HIS A N 1
ATOM 1630 C CA . HIS A 1 205 ? -1.154 9.862 3.349 1.00 86.62 205 HIS A CA 1
ATOM 1631 C C . HIS A 1 205 ? 0.227 9.434 3.868 1.00 86.62 205 HIS A C 1
ATOM 1633 O O . HIS A 1 205 ? 1.143 9.210 3.077 1.00 86.62 205 HIS A O 1
ATOM 1639 N N . GLN A 1 206 ? 0.382 9.266 5.187 1.00 88.50 206 GLN A N 1
ATOM 1640 C CA . GLN A 1 206 ? 1.652 8.834 5.784 1.00 88.50 206 GLN A CA 1
ATOM 1641 C C . GLN A 1 206 ? 2.071 7.445 5.292 1.00 88.50 206 GLN A C 1
ATOM 1643 O O . GLN A 1 206 ? 3.242 7.235 4.978 1.00 88.50 206 GLN A O 1
ATOM 1648 N N . GLY A 1 207 ? 1.127 6.510 5.183 1.00 87.69 207 GLY A N 1
ATOM 1649 C CA . GLY A 1 207 ? 1.416 5.160 4.714 1.00 87.69 207 GLY A CA 1
ATOM 1650 C C . GLY A 1 207 ? 1.778 5.095 3.230 1.00 87.69 207 GLY A C 1
ATOM 1651 O O . GLY A 1 207 ? 2.723 4.394 2.872 1.00 87.69 207 GLY A O 1
ATOM 1652 N N . ILE A 1 208 ? 1.112 5.884 2.380 1.00 86.44 208 ILE A N 1
ATOM 1653 C CA . ILE A 1 208 ? 1.459 6.024 0.959 1.00 86.44 208 ILE A CA 1
ATOM 1654 C C . ILE A 1 208 ? 2.862 6.604 0.805 1.00 86.44 208 ILE A C 1
ATOM 1656 O O . ILE A 1 208 ? 3.671 6.038 0.072 1.00 86.44 208 ILE A O 1
ATOM 1660 N N . VAL A 1 209 ? 3.188 7.678 1.531 1.00 87.12 209 VAL A N 1
ATOM 1661 C CA . VAL A 1 209 ? 4.531 8.280 1.512 1.00 87.12 209 VAL A CA 1
ATOM 1662 C C . VAL A 1 209 ? 5.594 7.278 1.968 1.00 87.12 209 VAL A C 1
ATOM 1664 O O . VAL A 1 209 ? 6.611 7.116 1.290 1.00 87.12 209 VAL A O 1
ATOM 1667 N N . MET A 1 210 ? 5.353 6.571 3.074 1.00 88.62 210 MET A N 1
ATOM 1668 C CA . MET A 1 210 ? 6.267 5.563 3.619 1.00 88.62 210 MET A CA 1
ATOM 1669 C C . MET A 1 210 ? 6.512 4.420 2.626 1.00 88.62 210 MET A C 1
ATOM 1671 O O . MET A 1 210 ? 7.658 4.069 2.336 1.00 88.62 210 MET A O 1
ATOM 1675 N N . LEU A 1 211 ? 5.445 3.839 2.071 1.00 87.06 211 LEU A N 1
ATOM 1676 C CA . LEU A 1 211 ? 5.563 2.701 1.162 1.00 87.06 211 LEU A CA 1
ATOM 1677 C C . LEU A 1 211 ? 6.126 3.105 -0.201 1.00 87.06 211 LEU A C 1
ATOM 1679 O O . LEU A 1 211 ? 6.916 2.354 -0.764 1.00 87.06 211 LEU A O 1
ATOM 1683 N N . ARG A 1 212 ? 5.823 4.304 -0.707 1.00 86.00 212 ARG A N 1
ATOM 1684 C CA . ARG A 1 212 ? 6.475 4.841 -1.912 1.00 86.00 212 ARG A CA 1
ATOM 1685 C C . ARG A 1 212 ? 7.963 5.075 -1.706 1.00 86.00 212 ARG A C 1
ATOM 1687 O O . ARG A 1 212 ? 8.740 4.675 -2.571 1.00 86.00 212 ARG A O 1
ATOM 1694 N N . SER A 1 213 ? 8.343 5.685 -0.583 1.00 88.12 213 SER A N 1
ATOM 1695 C CA . SER A 1 213 ? 9.745 5.963 -0.249 1.00 88.12 213 SER A CA 1
ATOM 1696 C C . SER A 1 213 ? 10.537 4.666 -0.140 1.00 88.12 213 SER A C 1
ATOM 1698 O O . SER A 1 213 ? 11.509 4.483 -0.864 1.00 88.12 213 SER A O 1
ATOM 1700 N N . SER A 1 214 ? 10.054 3.726 0.675 1.00 86.81 214 SER A N 1
ATOM 1701 C CA . SER A 1 214 ? 10.690 2.416 0.838 1.00 86.81 214 SER A CA 1
ATOM 1702 C C . SER A 1 214 ? 10.804 1.650 -0.471 1.00 86.81 214 SER A C 1
ATOM 1704 O O . SER A 1 214 ? 11.880 1.179 -0.822 1.00 86.81 214 SER A O 1
ATOM 1706 N N . THR A 1 215 ? 9.734 1.605 -1.260 1.00 84.19 215 THR A N 1
ATOM 1707 C CA . THR A 1 215 ? 9.746 0.964 -2.578 1.00 84.19 215 THR A CA 1
ATOM 1708 C C . THR A 1 215 ? 10.791 1.577 -3.514 1.00 84.19 215 THR A C 1
ATOM 1710 O O . THR A 1 215 ? 11.526 0.836 -4.167 1.00 84.19 215 THR A O 1
ATOM 1713 N N . TYR A 1 216 ? 10.888 2.909 -3.574 1.00 84.94 216 TYR A N 1
ATOM 1714 C CA . TYR A 1 216 ? 11.896 3.588 -4.391 1.00 84.94 216 TYR A CA 1
ATOM 1715 C C . TYR A 1 216 ? 13.310 3.254 -3.910 1.00 84.94 216 TYR A C 1
ATOM 1717 O O . TYR A 1 216 ? 14.150 2.850 -4.710 1.00 84.94 216 TYR A O 1
ATOM 1725 N N . ASP A 1 217 ? 13.556 3.371 -2.604 1.00 85.81 217 ASP A N 1
ATOM 1726 C CA . ASP A 1 217 ? 14.873 3.157 -2.007 1.00 85.81 217 ASP A CA 1
ATOM 1727 C C . ASP A 1 217 ? 15.330 1.688 -2.174 1.00 85.81 217 ASP A C 1
ATOM 1729 O O . ASP A 1 217 ? 16.507 1.434 -2.436 1.00 85.81 217 ASP A O 1
ATOM 1733 N N . TYR A 1 218 ? 14.414 0.709 -2.129 1.00 84.06 218 TYR A N 1
ATOM 1734 C CA . TYR A 1 218 ? 14.724 -0.693 -2.453 1.00 84.06 218 TYR A CA 1
ATOM 1735 C C . TYR A 1 218 ? 15.056 -0.903 -3.927 1.00 84.06 218 TYR A C 1
ATOM 1737 O O . TYR A 1 218 ? 16.013 -1.605 -4.250 1.00 84.06 218 TYR A O 1
ATOM 1745 N N . LEU A 1 219 ? 14.292 -0.305 -4.839 1.00 80.94 219 LEU A N 1
ATOM 1746 C CA . LEU A 1 219 ? 14.565 -0.454 -6.267 1.00 80.94 219 LEU A CA 1
ATOM 1747 C C . LEU A 1 219 ? 15.850 0.273 -6.686 1.00 80.94 219 LEU A C 1
ATOM 1749 O O . LEU A 1 219 ? 16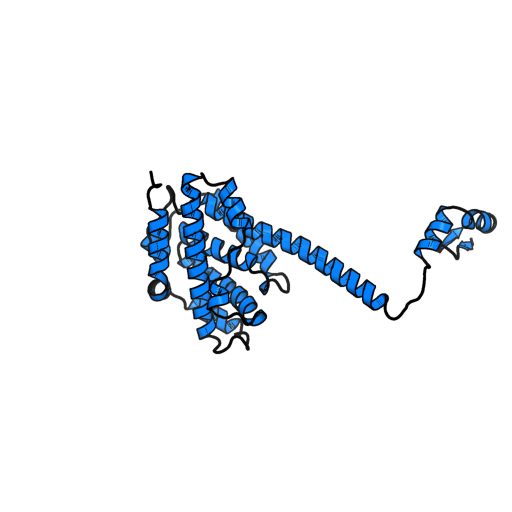.584 -0.241 -7.528 1.00 80.94 219 LEU A O 1
ATOM 1753 N N . ALA A 1 220 ? 16.181 1.397 -6.048 1.00 82.62 220 ALA A N 1
ATOM 1754 C CA . ALA A 1 220 ? 17.433 2.122 -6.262 1.00 82.62 220 ALA A CA 1
ATOM 1755 C C . ALA A 1 220 ? 18.679 1.318 -5.828 1.00 82.62 220 ALA A C 1
ATOM 1757 O O . ALA A 1 220 ? 19.775 1.544 -6.338 1.00 82.62 220 ALA A O 1
ATOM 1758 N N . LYS A 1 221 ? 18.534 0.332 -4.927 1.00 82.44 221 LYS A N 1
ATOM 1759 C CA . LYS A 1 221 ? 19.612 -0.630 -4.614 1.00 82.44 221 LYS A CA 1
ATOM 1760 C C . LYS A 1 221 ? 19.853 -1.629 -5.753 1.00 82.44 221 LYS A C 1
ATOM 1762 O O . LYS A 1 221 ? 20.932 -2.215 -5.822 1.00 82.44 221 LYS A O 1
ATOM 1767 N N . LEU A 1 222 ? 18.864 -1.833 -6.627 1.00 78.44 222 LEU A N 1
ATOM 1768 C CA . LEU A 1 222 ? 18.915 -2.775 -7.749 1.00 78.44 222 LEU A CA 1
ATOM 1769 C C . LEU A 1 222 ? 19.258 -2.112 -9.087 1.00 78.44 222 LEU A C 1
ATOM 1771 O O . LEU A 1 222 ? 19.788 -2.796 -9.959 1.00 78.44 222 LEU A O 1
ATOM 1775 N N . SER A 1 223 ? 18.988 -0.813 -9.248 1.00 70.81 223 SER A N 1
ATOM 1776 C CA . SER A 1 223 ? 19.397 -0.040 -10.424 1.00 70.81 223 SER A CA 1
ATOM 1777 C C . SER A 1 223 ? 19.933 1.333 -10.037 1.00 70.81 223 SER A C 1
ATOM 1779 O O . SER A 1 223 ? 19.300 2.048 -9.264 1.00 70.81 223 SER A O 1
ATOM 1781 N N . LYS A 1 224 ? 21.090 1.711 -10.597 1.00 62.66 224 LYS A N 1
ATOM 1782 C CA . LYS A 1 224 ? 21.724 3.021 -10.357 1.00 62.66 224 LYS A CA 1
ATOM 1783 C C . LYS A 1 224 ? 21.010 4.156 -11.093 1.00 62.66 224 LYS A C 1
ATOM 1785 O O . LYS A 1 224 ? 20.964 5.271 -10.585 1.00 62.66 224 LYS A O 1
ATOM 1790 N N . ASP A 1 225 ? 20.447 3.859 -12.258 1.00 62.19 225 ASP A N 1
ATOM 1791 C CA . ASP A 1 225 ? 19.544 4.713 -13.011 1.00 62.19 225 ASP A CA 1
ATOM 1792 C C . ASP A 1 225 ? 18.370 3.852 -13.506 1.00 62.19 225 ASP A C 1
ATOM 1794 O O . ASP A 1 225 ? 18.530 2.723 -13.962 1.00 62.19 225 ASP A O 1
ATOM 1798 N N . PHE A 1 226 ? 17.132 4.328 -13.372 1.00 69.12 226 PHE A N 1
ATOM 1799 C CA . PHE A 1 226 ? 15.946 3.565 -13.801 1.00 69.12 226 PHE A CA 1
ATOM 1800 C C . PHE A 1 226 ? 15.846 3.399 -15.335 1.00 69.12 226 PHE A C 1
ATOM 1802 O O . PHE A 1 226 ? 14.795 2.997 -15.834 1.00 69.12 226 PHE A O 1
ATOM 1809 N N . SER A 1 227 ? 16.919 3.697 -16.082 1.00 63.00 227 SER A N 1
ATOM 1810 C CA . SER A 1 227 ? 17.060 3.466 -17.524 1.00 63.00 227 SER A CA 1
ATOM 1811 C C . SER A 1 227 ? 17.120 1.993 -17.901 1.00 63.00 227 SER A C 1
ATOM 1813 O O . SER A 1 227 ? 16.722 1.647 -19.011 1.00 63.00 227 SER A O 1
ATOM 1815 N N . GLU A 1 228 ? 17.557 1.120 -16.993 1.00 66.12 228 GLU A N 1
ATOM 1816 C CA . GLU A 1 228 ? 17.461 -0.328 -17.167 1.00 66.12 228 GLU A CA 1
ATOM 1817 C C . GLU A 1 228 ? 16.494 -0.908 -16.137 1.00 66.12 228 GLU A C 1
ATOM 1819 O O . GLU A 1 228 ? 16.562 -0.602 -14.948 1.00 66.12 228 GLU A O 1
ATOM 1824 N N . THR A 1 229 ? 15.554 -1.739 -16.591 1.00 70.31 229 THR A N 1
ATOM 1825 C CA . THR A 1 229 ? 14.610 -2.415 -15.696 1.00 70.31 229 THR A CA 1
ATOM 1826 C C . THR A 1 229 ? 15.318 -3.583 -15.001 1.00 70.31 229 THR A C 1
ATOM 1828 O O . THR A 1 229 ? 15.739 -4.515 -15.694 1.00 70.31 229 THR A O 1
ATOM 1831 N N . PRO A 1 230 ? 15.427 -3.597 -13.654 1.00 76.06 230 PRO A N 1
ATOM 1832 C CA . PRO A 1 230 ? 15.933 -4.746 -12.916 1.00 76.06 230 PRO A CA 1
ATOM 1833 C C . PRO A 1 230 ? 15.256 -6.047 -13.339 1.00 76.06 230 PRO A C 1
ATOM 1835 O O . PRO A 1 230 ? 14.041 -6.110 -13.547 1.00 76.06 230 PRO A O 1
ATOM 1838 N N . SER A 1 231 ? 16.037 -7.124 -13.419 1.00 80.06 231 SER A N 1
ATOM 1839 C CA . SER A 1 231 ? 15.479 -8.431 -13.748 1.00 80.06 231 SER A CA 1
ATOM 1840 C C . SER A 1 231 ? 14.465 -8.873 -12.687 1.00 80.06 231 SER A C 1
ATOM 1842 O O . SER A 1 231 ? 14.612 -8.623 -11.487 1.00 80.06 231 SER A O 1
ATOM 1844 N N . ARG A 1 232 ? 13.428 -9.598 -13.119 1.00 75.69 232 ARG A N 1
ATOM 1845 C CA . ARG A 1 232 ? 12.389 -10.119 -12.216 1.00 75.69 232 ARG A CA 1
ATOM 1846 C C . ARG A 1 232 ? 12.970 -10.972 -11.081 1.00 75.69 232 ARG A C 1
ATOM 1848 O O . ARG A 1 232 ? 12.449 -10.934 -9.970 1.00 75.69 232 ARG A O 1
ATOM 1855 N N . SER A 1 233 ? 14.031 -11.733 -11.355 1.00 80.56 233 SER A N 1
ATOM 1856 C CA . SER A 1 233 ? 14.727 -12.547 -10.354 1.00 80.56 233 SER A CA 1
ATOM 1857 C C . SER A 1 233 ? 15.465 -11.695 -9.321 1.00 80.56 233 SER A C 1
ATOM 1859 O O . SER A 1 233 ? 15.423 -12.035 -8.141 1.00 80.56 233 SER A O 1
ATOM 1861 N N . ALA A 1 234 ? 16.076 -10.576 -9.727 1.00 81.12 234 ALA A N 1
ATOM 1862 C CA . ALA A 1 234 ? 16.725 -9.644 -8.807 1.00 81.12 234 ALA A CA 1
ATOM 1863 C C . ALA A 1 234 ? 15.710 -8.979 -7.866 1.00 81.12 234 ALA A C 1
ATOM 1865 O O . ALA A 1 234 ? 15.915 -8.979 -6.653 1.00 81.12 234 ALA A O 1
ATOM 1866 N N . ILE A 1 235 ? 14.574 -8.507 -8.402 1.00 80.75 235 ILE A N 1
ATOM 1867 C CA . ILE A 1 235 ? 13.484 -7.935 -7.591 1.00 80.75 235 ILE A CA 1
ATOM 1868 C C . ILE A 1 235 ? 12.954 -8.970 -6.594 1.00 80.75 235 ILE A C 1
ATOM 1870 O O . ILE A 1 235 ? 12.815 -8.674 -5.411 1.00 80.75 235 ILE A O 1
ATOM 1874 N N . TYR A 1 236 ? 12.692 -10.197 -7.054 1.00 79.50 236 TYR A N 1
ATOM 1875 C CA . TYR A 1 236 ? 12.189 -11.270 -6.196 1.00 79.50 236 TYR A CA 1
ATOM 1876 C C . TYR A 1 236 ? 13.176 -11.641 -5.083 1.00 79.50 236 TYR A C 1
ATOM 1878 O O . TYR A 1 236 ? 12.776 -11.797 -3.930 1.00 79.50 236 TYR A O 1
ATOM 1886 N N . HIS A 1 237 ? 14.467 -11.775 -5.402 1.00 81.62 237 HIS A N 1
ATOM 1887 C CA . HIS A 1 237 ? 15.480 -12.066 -4.391 1.00 81.62 237 HIS A CA 1
ATOM 1888 C C . HIS A 1 237 ? 15.552 -10.937 -3.358 1.00 81.62 237 HIS A C 1
ATOM 1890 O O . HIS A 1 237 ? 15.592 -11.216 -2.163 1.00 81.62 237 HIS A O 1
ATOM 1896 N N . HIS A 1 238 ? 15.552 -9.679 -3.798 1.00 80.38 238 HIS A N 1
ATOM 1897 C CA . HIS A 1 238 ? 15.666 -8.540 -2.891 1.00 80.38 238 HIS A CA 1
ATOM 1898 C C . HIS A 1 238 ? 14.433 -8.376 -1.991 1.00 80.38 238 HIS A C 1
ATOM 1900 O O . HIS A 1 238 ? 14.574 -8.147 -0.791 1.00 80.38 238 HIS A O 1
ATOM 1906 N N . ALA A 1 239 ? 13.230 -8.582 -2.538 1.00 79.38 239 ALA A N 1
ATOM 1907 C CA . ALA A 1 239 ? 11.982 -8.553 -1.775 1.00 79.38 239 ALA A CA 1
ATOM 1908 C C . ALA A 1 239 ? 11.990 -9.576 -0.628 1.00 79.38 239 ALA A C 1
ATOM 1910 O O . ALA A 1 239 ? 11.665 -9.251 0.505 1.00 79.38 239 ALA A O 1
ATOM 1911 N N . ASN A 1 240 ? 12.442 -10.805 -0.898 1.00 78.31 240 ASN A N 1
ATOM 1912 C CA . ASN A 1 240 ? 12.478 -11.869 0.111 1.00 78.31 240 ASN A CA 1
ATOM 1913 C C . ASN A 1 240 ? 13.594 -11.707 1.152 1.00 78.31 240 ASN A C 1
ATOM 1915 O O . ASN A 1 240 ? 13.610 -12.433 2.145 1.00 78.31 240 ASN A O 1
ATOM 1919 N N . THR A 1 241 ? 14.542 -10.795 0.928 1.00 78.75 241 THR A N 1
ATOM 1920 C CA . THR A 1 241 ? 15.580 -10.487 1.919 1.00 78.75 241 THR A CA 1
ATOM 1921 C C . THR A 1 241 ? 15.163 -9.408 2.906 1.00 78.75 241 THR A C 1
ATOM 1923 O O . THR A 1 241 ? 15.837 -9.265 3.922 1.00 78.75 241 THR A O 1
ATOM 1926 N N . LEU A 1 242 ? 14.069 -8.684 2.642 1.00 75.12 242 LEU A N 1
ATOM 1927 C CA . LEU A 1 242 ? 13.669 -7.559 3.470 1.00 75.12 242 LEU A CA 1
ATOM 1928 C C . LEU A 1 242 ? 13.118 -8.016 4.824 1.00 75.12 242 LEU A C 1
ATOM 1930 O O . LEU A 1 242 ? 12.067 -8.657 4.913 1.00 75.12 242 LEU A O 1
ATOM 1934 N N . ARG A 1 243 ? 13.818 -7.639 5.896 1.00 81.94 243 ARG A N 1
ATOM 1935 C CA . ARG A 1 243 ? 13.411 -7.956 7.268 1.00 81.94 243 ARG A CA 1
ATOM 1936 C C . ARG A 1 243 ? 12.604 -6.829 7.907 1.00 81.94 243 ARG A C 1
ATOM 1938 O O . ARG A 1 243 ? 12.763 -5.659 7.562 1.00 81.94 243 ARG A O 1
ATOM 1945 N N . ALA A 1 244 ? 11.750 -7.190 8.866 1.00 80.69 244 ALA A N 1
ATOM 1946 C CA . ALA A 1 244 ? 10.952 -6.225 9.624 1.00 80.69 244 ALA A CA 1
ATOM 1947 C C . ALA A 1 244 ? 11.843 -5.229 10.379 1.00 80.69 244 ALA A C 1
ATOM 1949 O O . ALA A 1 244 ? 11.526 -4.047 10.442 1.00 80.69 244 ALA A O 1
ATOM 1950 N N . GLU A 1 245 ? 12.977 -5.693 10.908 1.00 85.44 245 GLU A N 1
ATOM 1951 C CA . GLU A 1 245 ? 13.941 -4.883 11.653 1.00 85.44 245 GLU A CA 1
ATOM 1952 C C . GLU A 1 245 ? 14.622 -3.838 10.763 1.00 85.44 245 GLU A C 1
ATOM 1954 O O . GLU A 1 245 ? 14.773 -2.692 11.171 1.00 85.44 245 GLU A O 1
ATOM 1959 N N . GLU A 1 246 ? 14.992 -4.213 9.536 1.00 84.19 246 GLU A N 1
ATOM 1960 C CA . GLU A 1 246 ? 15.587 -3.292 8.559 1.00 84.19 246 GLU A CA 1
ATOM 1961 C C . GLU A 1 246 ? 14.565 -2.240 8.123 1.00 84.19 246 GLU A C 1
ATOM 1963 O O . GLU A 1 246 ? 14.859 -1.048 8.111 1.00 84.19 246 GLU A O 1
ATOM 1968 N N . PHE A 1 247 ? 13.330 -2.668 7.843 1.00 85.06 247 PHE A N 1
ATOM 1969 C CA . PHE A 1 247 ? 12.248 -1.742 7.524 1.00 85.06 247 PHE A CA 1
ATOM 1970 C C . PHE A 1 247 ? 11.942 -0.790 8.689 1.00 85.06 247 PHE A C 1
ATOM 1972 O O . PHE A 1 247 ? 11.746 0.404 8.477 1.00 85.06 247 PHE A O 1
ATOM 1979 N N . ALA A 1 248 ? 11.922 -1.294 9.924 1.00 84.81 248 ALA A N 1
ATOM 1980 C CA . ALA A 1 248 ? 11.688 -0.487 11.116 1.00 84.81 248 ALA A CA 1
ATOM 1981 C C . ALA A 1 248 ? 12.833 0.503 11.384 1.00 84.81 248 ALA A C 1
ATOM 1983 O O . ALA A 1 248 ? 12.571 1.613 11.843 1.00 84.81 248 ALA A O 1
ATOM 1984 N N . ALA A 1 249 ? 14.080 0.140 11.080 1.00 87.25 249 ALA A N 1
ATOM 1985 C CA . ALA A 1 249 ? 15.220 1.042 11.217 1.00 87.25 249 ALA A CA 1
ATOM 1986 C C . ALA A 1 249 ? 15.110 2.248 10.268 1.00 87.25 249 ALA A C 1
ATOM 1988 O O . ALA A 1 249 ? 15.326 3.381 10.696 1.00 87.25 249 ALA A O 1
ATOM 1989 N N . ASP A 1 250 ? 14.712 2.010 9.015 1.00 87.81 250 ASP A N 1
ATOM 1990 C CA . ASP A 1 250 ? 14.652 3.053 7.984 1.00 87.81 250 ASP A CA 1
ATOM 1991 C C . ASP A 1 250 ? 13.322 3.838 8.002 1.00 87.81 250 ASP A C 1
ATOM 1993 O O . ASP A 1 250 ? 13.298 5.044 7.753 1.00 87.81 250 ASP A O 1
ATOM 1997 N N . TYR A 1 251 ? 12.203 3.175 8.323 1.00 88.81 251 TYR A N 1
ATOM 1998 C CA . TYR A 1 251 ? 10.845 3.729 8.191 1.00 88.81 251 TYR A CA 1
ATOM 1999 C C . TYR A 1 251 ? 9.997 3.655 9.469 1.00 88.81 251 TYR A C 1
ATOM 2001 O O . TYR A 1 251 ? 8.844 4.093 9.466 1.00 88.81 251 TYR A O 1
ATOM 2009 N N . GLY A 1 252 ? 10.542 3.168 10.589 1.00 85.06 252 GLY A N 1
ATOM 2010 C CA . GLY A 1 252 ? 9.807 3.007 11.850 1.00 85.06 252 GLY A CA 1
ATOM 2011 C C . GLY A 1 252 ? 9.214 4.306 12.392 1.00 85.06 252 GLY A C 1
ATOM 2012 O O . GLY A 1 252 ? 8.130 4.284 12.968 1.00 85.06 252 GLY A O 1
ATOM 2013 N N . TYR A 1 253 ? 9.845 5.454 12.125 1.00 88.62 253 TYR A N 1
ATOM 2014 C CA . TYR A 1 253 ? 9.282 6.767 12.462 1.00 88.62 253 TYR A CA 1
ATOM 2015 C C . TYR A 1 253 ? 7.890 6.990 11.841 1.00 88.62 253 TYR A C 1
ATOM 2017 O O . TYR A 1 253 ? 6.979 7.470 12.517 1.00 88.62 253 TYR A O 1
ATOM 2025 N N . HIS A 1 254 ? 7.691 6.603 10.576 1.00 87.50 254 HIS A N 1
ATOM 2026 C CA . HIS A 1 254 ? 6.385 6.712 9.923 1.00 87.50 254 HIS A CA 1
ATOM 2027 C C . HIS A 1 254 ? 5.364 5.764 10.551 1.00 87.50 254 HIS A C 1
ATOM 2029 O O . HIS A 1 254 ? 4.218 6.157 10.761 1.00 87.50 254 HIS A O 1
ATOM 2035 N N . VAL A 1 255 ? 5.783 4.542 10.894 1.00 84.88 255 VAL A N 1
ATOM 2036 C CA . VAL A 1 255 ? 4.924 3.550 11.556 1.00 84.88 255 VAL A CA 1
ATOM 2037 C C . VAL A 1 255 ? 4.451 4.060 12.919 1.00 84.88 255 VAL A C 1
ATOM 2039 O O . VAL A 1 255 ? 3.257 4.002 13.215 1.00 84.88 255 VAL A O 1
ATOM 2042 N N . ILE A 1 256 ? 5.362 4.627 13.717 1.00 87.12 256 ILE A N 1
ATOM 2043 C CA . ILE A 1 256 ? 5.046 5.240 15.014 1.00 87.12 256 ILE A CA 1
ATOM 2044 C C . ILE A 1 256 ? 4.045 6.380 14.825 1.00 87.12 256 ILE A C 1
ATOM 2046 O O . ILE A 1 256 ? 2.995 6.375 15.459 1.00 87.12 256 ILE A O 1
ATOM 2050 N N . ARG A 1 257 ? 4.303 7.299 13.889 1.00 89.12 257 ARG A N 1
ATOM 2051 C CA . ARG A 1 257 ? 3.406 8.430 13.620 1.00 89.12 257 ARG A CA 1
ATOM 2052 C C . ARG A 1 257 ? 2.009 7.984 13.181 1.00 89.12 257 ARG A C 1
ATOM 2054 O O . ARG A 1 257 ? 1.015 8.552 13.623 1.00 89.12 257 ARG A O 1
ATOM 2061 N N . ILE A 1 258 ? 1.920 6.964 12.326 1.00 88.19 258 ILE A N 1
ATOM 2062 C CA . ILE A 1 258 ? 0.642 6.364 11.914 1.00 88.19 258 ILE A CA 1
ATOM 2063 C C . ILE A 1 258 ? -0.099 5.797 13.132 1.00 88.19 258 ILE A C 1
ATOM 2065 O O . ILE A 1 258 ? -1.297 6.035 13.278 1.00 88.19 258 ILE A O 1
ATOM 2069 N N . SER A 1 259 ? 0.610 5.103 14.027 1.00 84.81 259 SER A N 1
ATOM 2070 C CA . SER A 1 259 ? 0.041 4.576 15.271 1.00 84.81 259 SER A CA 1
ATOM 2071 C C . SER A 1 259 ? -0.417 5.686 16.225 1.00 84.81 259 SER A C 1
ATOM 2073 O O . SER A 1 259 ? -1.459 5.557 16.863 1.00 84.81 259 SER A O 1
ATOM 2075 N N . GLU A 1 260 ? 0.321 6.789 16.329 1.00 88.12 260 GLU A N 1
ATOM 2076 C CA . GLU A 1 260 ? -0.065 7.940 17.155 1.00 88.12 260 GLU A CA 1
ATOM 2077 C C . GLU A 1 260 ? -1.331 8.619 16.624 1.00 88.12 260 GLU A C 1
ATOM 2079 O O . GLU A 1 260 ? -2.244 8.912 17.394 1.00 88.12 260 GLU A O 1
ATOM 2084 N N . ILE A 1 261 ? -1.430 8.812 15.303 1.00 88.25 261 ILE A N 1
ATOM 2085 C CA . ILE A 1 261 ? -2.642 9.348 14.663 1.00 88.25 261 ILE A CA 1
ATOM 2086 C C . ILE A 1 261 ? -3.825 8.413 14.920 1.00 88.25 261 ILE A C 1
ATOM 2088 O O . ILE A 1 261 ? -4.896 8.874 15.316 1.00 88.25 261 ILE A O 1
ATOM 2092 N N . ALA A 1 262 ? -3.622 7.107 14.737 1.00 84.19 262 ALA A N 1
ATOM 2093 C CA . ALA A 1 262 ? -4.639 6.096 14.988 1.00 84.19 262 ALA A CA 1
ATOM 2094 C C . ALA A 1 262 ? -5.151 6.123 16.438 1.00 84.19 262 ALA A C 1
ATOM 2096 O O . ALA A 1 262 ? -6.355 6.019 16.646 1.00 84.19 262 ALA A O 1
ATOM 2097 N N . GLY A 1 263 ? -4.257 6.321 17.413 1.00 82.00 263 GLY A N 1
ATOM 2098 C CA . GLY A 1 263 ? -4.595 6.344 18.841 1.00 82.00 263 GLY A CA 1
ATOM 2099 C C . GLY A 1 263 ? -5.014 7.702 19.393 1.00 82.00 263 GLY A C 1
ATOM 2100 O O . GLY A 1 263 ? -5.379 7.798 20.565 1.00 82.00 263 GLY A O 1
ATOM 2101 N N . SER A 1 264 ? -4.960 8.759 18.583 1.00 83.12 264 SER A N 1
ATOM 2102 C CA . SER A 1 264 ? -5.381 10.088 19.017 1.00 83.12 264 SER A CA 1
ATOM 2103 C C . SER A 1 264 ? -6.878 10.103 19.343 1.00 83.12 264 SER A C 1
ATOM 2105 O O . SER A 1 264 ? -7.691 9.485 18.657 1.00 83.12 264 SER A O 1
ATOM 2107 N N . VAL A 1 265 ? -7.272 10.802 20.405 1.00 73.62 265 VAL A N 1
ATOM 2108 C CA . VAL A 1 265 ? -8.693 11.026 20.709 1.00 73.62 265 VAL A CA 1
ATOM 2109 C C . VAL A 1 265 ? -9.226 12.070 19.728 1.00 73.62 265 VAL A C 1
ATOM 2111 O O . VAL A 1 265 ? -8.488 12.985 19.362 1.00 73.62 265 VAL A O 1
ATOM 2114 N N . ASP A 1 266 ? -10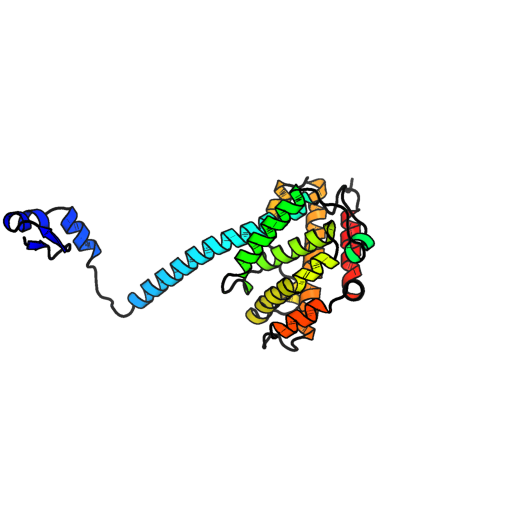.473 11.921 19.270 1.00 63.34 266 ASP A N 1
ATOM 2115 C CA . ASP A 1 266 ? -11.125 12.944 18.443 1.00 63.34 266 ASP A CA 1
ATOM 2116 C C . ASP A 1 266 ? -10.997 14.292 19.163 1.00 63.34 266 ASP A C 1
ATOM 2118 O O . ASP A 1 266 ? -11.400 14.419 20.321 1.00 63.34 266 ASP A O 1
ATOM 2122 N N . GLY A 1 267 ? -10.357 15.263 18.505 1.00 52.72 267 GLY A N 1
ATOM 2123 C CA . GLY A 1 267 ? -10.224 16.612 19.036 1.00 52.72 267 GLY A CA 1
ATOM 2124 C C . GLY A 1 267 ? -11.613 17.162 19.337 1.00 52.72 267 GLY A C 1
ATOM 2125 O O . GLY A 1 267 ? -12.442 17.260 18.434 1.00 52.72 267 GLY A O 1
ATOM 2126 N N . SER A 1 268 ? -11.853 17.439 20.616 1.00 33.94 268 SER A N 1
ATOM 2127 C CA . SER A 1 268 ? -13.007 18.177 21.135 1.00 33.94 268 SER A CA 1
ATOM 2128 C C . SER A 1 268 ? -13.157 19.543 20.485 1.00 33.94 268 SER A C 1
ATOM 2130 O O . SER A 1 268 ? -12.105 20.214 20.353 1.00 33.94 268 SER A O 1
#

pLDDT: mean 72.25, std 14.48, range [32.22, 89.12]

Foldseek 3Di:
DDQQPQQRDDDDPVCNVVVCPDPVSVVSNVVVDDDDPPPVVVVVVCVVVVVVVVVVVVVVLVVLLLVLLLLLLVLCLVCLCLDPLPDDLCCLQPNFADDDDPVSVVSLVVSVVSLVVSLPDPPSLQDVSSLLSLLSSLVSCSRHGHNVVSLVCQLVSLLSPLSNCLVPVDDLCRQLVDDHDCSSLVSCVVRPDPLCSVLVVLLSNLSSNLSSNVSVVLVCVQDVGSPDRRDSVSSVVSSNPDGSVNSCVVRVVSSVVNSCSSHDDRDD